Protein AF-A0A2D4EXE1-F1 (afdb_monomer_lite)

Structure (mmCIF, N/CA/C/O backbone):
data_AF-A0A2D4EXE1-F1
#
_entry.id   AF-A0A2D4EXE1-F1
#
loop_
_atom_site.group_PDB
_atom_site.id
_atom_site.type_symbol
_atom_site.label_atom_id
_atom_site.label_alt_id
_atom_site.label_comp_id
_atom_site.label_asym_id
_atom_site.label_entity_id
_atom_site.label_seq_id
_atom_site.pdbx_PDB_ins_code
_atom_site.Cartn_x
_atom_site.Cartn_y
_atom_site.Cartn_z
_atom_site.occupancy
_atom_site.B_iso_or_equiv
_atom_site.auth_seq_id
_atom_site.auth_comp_id
_atom_site.auth_asym_id
_atom_site.auth_atom_id
_atom_site.pdbx_PDB_model_num
ATOM 1 N N . GLY A 1 1 ? -58.110 -16.150 38.913 1.00 40.16 1 GLY A N 1
ATOM 2 C CA . GLY A 1 1 ? -56.731 -15.772 38.564 1.00 40.16 1 GLY A CA 1
ATOM 3 C C . GLY A 1 1 ? -56.491 -16.152 37.126 1.00 40.16 1 GLY A C 1
ATOM 4 O O . GLY A 1 1 ? -56.461 -17.336 36.833 1.00 40.16 1 GLY A O 1
ATOM 5 N N . THR A 1 2 ? -56.433 -15.172 36.232 1.00 40.75 2 THR A N 1
ATOM 6 C CA . THR A 1 2 ? -56.184 -15.367 34.799 1.00 40.75 2 THR A CA 1
ATOM 7 C C . THR A 1 2 ? -54.720 -15.053 34.515 1.00 40.75 2 THR A C 1
ATOM 9 O O . THR A 1 2 ? -54.278 -13.922 34.705 1.00 40.75 2 THR A O 1
ATOM 12 N N . CYS A 1 3 ? -53.957 -16.068 34.117 1.00 41.69 3 CYS A N 1
ATOM 13 C CA . CYS A 1 3 ? -52.546 -15.943 33.771 1.00 41.69 3 CYS A CA 1
ATOM 14 C C . CYS A 1 3 ? -52.427 -15.355 32.357 1.00 41.69 3 CYS A C 1
ATOM 16 O O . CYS A 1 3 ? -52.864 -15.983 31.394 1.00 41.69 3 CYS A O 1
ATOM 18 N N . HIS A 1 4 ? -51.851 -14.160 32.226 1.00 43.44 4 HIS A N 1
ATOM 19 C CA . HIS A 1 4 ? -51.469 -13.605 30.927 1.00 43.44 4 HIS A CA 1
ATOM 20 C C . HIS A 1 4 ? -50.135 -14.215 30.463 1.00 43.44 4 HIS A C 1
ATOM 22 O O . HIS A 1 4 ? -49.207 -14.304 31.269 1.00 43.44 4 HIS A O 1
ATOM 28 N N . PRO A 1 5 ? -49.994 -14.617 29.187 1.00 50.34 5 PRO A N 1
ATOM 29 C CA . PRO A 1 5 ? -48.711 -15.051 28.650 1.00 50.34 5 PRO A CA 1
ATOM 30 C C . PRO A 1 5 ? -47.802 -13.842 28.379 1.00 50.34 5 PRO A C 1
ATOM 32 O O . PRO A 1 5 ? -48.211 -12.861 27.758 1.00 50.34 5 PRO A O 1
ATOM 35 N N . HIS A 1 6 ? -46.557 -13.925 28.853 1.00 47.44 6 HIS A N 1
ATOM 36 C CA . HIS A 1 6 ? -45.491 -12.973 28.539 1.00 47.44 6 HIS A CA 1
ATOM 37 C C . HIS A 1 6 ? -45.093 -13.058 27.051 1.00 47.44 6 HIS A C 1
ATOM 39 O O . HIS A 1 6 ? -45.102 -14.154 26.485 1.00 47.44 6 HIS A O 1
ATOM 45 N N . PRO A 1 7 ? -44.701 -11.939 26.410 1.00 53.12 7 PRO A N 1
ATOM 46 C CA . PRO A 1 7 ? -44.195 -11.964 25.042 1.00 53.12 7 PRO A CA 1
ATOM 47 C C . PRO A 1 7 ? -42.826 -12.667 24.976 1.00 53.12 7 PRO A C 1
ATOM 49 O O . PRO A 1 7 ? -42.042 -12.574 25.926 1.00 53.12 7 PRO A O 1
ATOM 52 N N . PRO A 1 8 ? -42.508 -13.359 23.867 1.00 50.41 8 PRO A N 1
ATOM 53 C CA . PRO A 1 8 ? -41.232 -14.043 23.717 1.00 50.41 8 PRO A CA 1
ATOM 54 C C . PRO A 1 8 ? -40.092 -13.022 23.658 1.00 50.41 8 PRO A C 1
ATOM 56 O O . PRO A 1 8 ? -40.157 -12.036 22.921 1.00 50.41 8 PRO A O 1
ATOM 59 N N . SER A 1 9 ? -39.037 -13.261 24.439 1.00 49.97 9 SER A N 1
ATOM 60 C CA . SER A 1 9 ? -37.822 -12.458 24.378 1.00 49.97 9 SER A CA 1
ATOM 61 C C . SER A 1 9 ? -37.166 -12.645 23.010 1.00 49.97 9 SER A C 1
ATOM 63 O O . SER A 1 9 ? -36.843 -13.754 22.580 1.00 49.97 9 SER A O 1
ATOM 65 N N . HIS A 1 10 ? -36.982 -11.540 22.290 1.00 50.41 10 HIS A N 1
ATOM 66 C CA . HIS A 1 10 ? -36.162 -11.528 21.091 1.00 50.41 10 HIS A CA 1
ATOM 67 C C . HIS A 1 10 ? -34.705 -11.750 21.505 1.00 50.41 10 HIS A C 1
ATOM 69 O O . HIS A 1 10 ? -34.009 -10.816 21.902 1.00 50.41 10 HIS A O 1
ATOM 75 N N . GLY A 1 11 ? -34.248 -12.999 21.421 1.00 47.91 11 GLY A N 1
ATOM 76 C CA . GLY A 1 11 ? -32.822 -13.302 21.418 1.00 47.91 11 GLY A CA 1
ATOM 77 C C . GLY A 1 11 ? -32.114 -12.516 20.303 1.00 47.91 11 GLY A C 1
ATOM 78 O O . GLY A 1 11 ? -32.744 -12.165 19.296 1.00 47.91 11 GLY A O 1
ATOM 79 N N . PRO A 1 12 ? -30.818 -12.201 20.462 1.00 49.22 12 PRO A N 1
ATOM 80 C CA . PRO A 1 12 ? -30.066 -11.491 19.439 1.00 49.22 12 PRO A CA 1
ATOM 81 C C . PRO A 1 12 ? -30.127 -12.281 18.129 1.00 49.22 12 PRO A C 1
ATOM 83 O O . PRO A 1 12 ? -29.791 -13.465 18.087 1.00 49.22 12 PRO A O 1
ATOM 86 N N . LYS A 1 13 ? -30.594 -11.624 17.059 1.00 40.72 13 LYS A N 1
ATOM 87 C CA . LYS A 1 13 ? -30.635 -12.211 15.716 1.00 40.72 13 LYS A CA 1
ATOM 88 C C . LYS A 1 13 ? -29.229 -12.704 15.342 1.00 40.72 13 LYS A C 1
ATOM 90 O O . LYS A 1 13 ? -28.263 -11.982 15.610 1.00 40.72 13 LYS A O 1
ATOM 95 N N . PRO A 1 14 ? -29.093 -13.886 14.714 1.00 40.22 14 PRO A N 1
ATOM 96 C CA . PRO A 1 14 ? -27.806 -14.345 14.218 1.00 40.22 14 PRO A CA 1
ATOM 97 C C . PRO A 1 14 ? -27.256 -13.277 13.271 1.00 40.22 14 PRO A C 1
ATOM 99 O O . PRO A 1 14 ? -27.923 -12.886 12.312 1.00 40.22 14 PRO A O 1
ATOM 102 N N . ARG A 1 15 ? -26.060 -12.761 13.578 1.00 51.16 15 ARG A N 1
ATOM 103 C CA . ARG A 1 15 ? -25.312 -11.906 12.655 1.00 51.16 15 ARG A CA 1
ATOM 104 C C . ARG A 1 15 ? -25.125 -12.735 11.393 1.00 51.16 15 ARG A C 1
ATOM 106 O O . ARG A 1 15 ? -24.430 -13.745 11.439 1.00 51.16 15 ARG A O 1
ATOM 113 N N . THR A 1 16 ? -25.794 -12.365 10.308 1.00 46.62 16 THR A N 1
ATOM 114 C CA . THR A 1 16 ? -25.588 -12.970 8.993 1.00 46.62 16 THR A CA 1
ATOM 115 C C . THR A 1 16 ? -24.098 -12.867 8.671 1.00 46.62 16 THR A C 1
ATOM 117 O O . THR A 1 16 ? -23.583 -11.775 8.427 1.00 46.62 16 THR A O 1
ATOM 120 N N . LEU A 1 17 ? -23.396 -13.995 8.800 1.00 49.97 17 LEU A N 1
ATOM 121 C CA . LEU A 1 17 ? -21.997 -14.152 8.428 1.00 49.97 17 LEU A CA 1
ATOM 122 C C . LEU A 1 17 ? -21.909 -13.926 6.917 1.00 49.97 17 LEU A C 1
ATOM 124 O O . LEU A 1 17 ? -22.694 -14.511 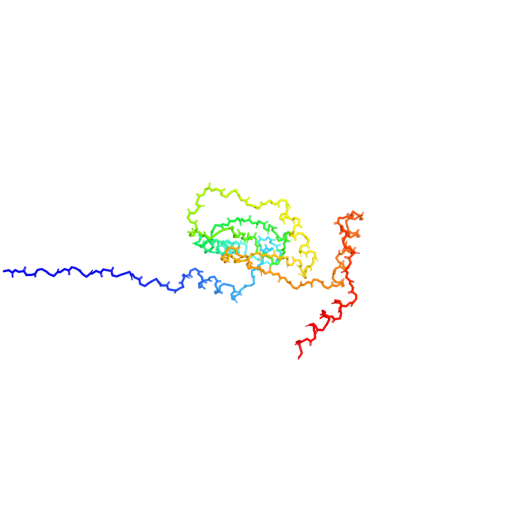6.183 1.00 49.97 17 LEU A O 1
ATOM 128 N N . PHE A 1 18 ? -20.947 -13.108 6.496 1.00 52.69 18 PHE A N 1
ATOM 129 C CA . PHE A 1 18 ? -20.770 -12.508 5.166 1.00 52.69 18 PHE A CA 1
ATOM 130 C C . PHE A 1 18 ? -21.574 -11.215 4.953 1.00 52.69 18 PHE A C 1
ATOM 132 O O . PHE A 1 18 ? -22.745 -11.252 4.575 1.00 52.69 18 PHE A O 1
ATOM 139 N N . PRO A 1 19 ? -20.942 -10.038 5.155 1.00 65.62 19 PRO A N 1
ATOM 140 C CA . PRO A 1 19 ? -21.484 -8.781 4.654 1.00 65.62 19 PRO A CA 1
ATOM 141 C C . PRO A 1 19 ? -21.723 -8.924 3.146 1.00 65.62 19 PRO A C 1
ATOM 143 O O . PRO A 1 19 ? -20.797 -9.310 2.434 1.00 65.62 19 PRO A O 1
ATOM 146 N N . SER A 1 20 ? -22.924 -8.605 2.657 1.00 73.44 20 SER A N 1
ATOM 147 C CA . SER A 1 20 ? -23.250 -8.629 1.218 1.00 73.44 20 SER A CA 1
ATOM 148 C C . SER A 1 20 ? -22.178 -7.928 0.373 1.00 73.44 20 SER A C 1
ATOM 150 O O . SER A 1 20 ? -21.741 -8.463 -0.641 1.00 73.44 20 SER A O 1
ATOM 152 N N . ALA A 1 21 ? -21.646 -6.816 0.891 1.00 79.31 21 ALA A N 1
ATOM 153 C CA . ALA A 1 21 ? -20.557 -6.048 0.294 1.00 79.31 21 ALA A CA 1
ATOM 154 C C . ALA A 1 21 ? -19.253 -6.844 0.079 1.00 79.31 21 ALA A C 1
ATOM 156 O O . ALA A 1 21 ? -18.576 -6.648 -0.924 1.00 79.31 21 ALA A O 1
ATOM 157 N N . LEU A 1 22 ? -18.880 -7.757 0.988 1.00 85.88 22 LEU A N 1
ATOM 158 C CA . LEU A 1 22 ? -17.675 -8.579 0.815 1.00 85.88 22 LEU A CA 1
ATOM 159 C C . LEU A 1 22 ? -17.874 -9.613 -0.300 1.00 85.88 22 LEU A C 1
ATOM 161 O O . LEU A 1 22 ? -16.969 -9.836 -1.097 1.00 85.88 22 LEU A O 1
ATOM 165 N N . GLY A 1 23 ? -19.055 -10.234 -0.366 1.00 87.00 23 GLY A N 1
ATOM 166 C CA . GLY A 1 23 ? -19.385 -11.194 -1.421 1.00 87.00 23 GLY A CA 1
ATOM 167 C C . GLY A 1 23 ? -19.378 -10.553 -2.809 1.00 87.00 23 GLY A C 1
ATOM 168 O O . GLY A 1 23 ? -18.790 -11.104 -3.739 1.00 87.00 23 GLY A O 1
ATOM 169 N N . GLU A 1 24 ? -19.963 -9.362 -2.931 1.00 85.56 24 GLU A N 1
ATOM 170 C CA . GLU A 1 24 ? -19.927 -8.554 -4.155 1.00 85.56 24 GLU A CA 1
ATOM 171 C C . GLU A 1 24 ? -18.490 -8.202 -4.551 1.00 85.56 24 GLU A C 1
ATOM 173 O O . GLU A 1 24 ? -18.090 -8.416 -5.694 1.00 85.56 24 GLU A O 1
ATOM 178 N N . LEU A 1 25 ? -17.679 -7.755 -3.591 1.00 87.31 25 LEU A N 1
ATOM 179 C CA . LEU A 1 25 ? -16.284 -7.397 -3.824 1.00 87.31 25 LEU A CA 1
ATOM 180 C C . LEU A 1 25 ? -15.440 -8.587 -4.309 1.00 87.31 25 LEU A C 1
ATOM 182 O O . LEU A 1 25 ? -14.659 -8.459 -5.252 1.00 87.31 25 LEU A O 1
ATOM 186 N N . LEU A 1 26 ? -15.611 -9.760 -3.692 1.00 88.75 26 LEU A N 1
ATOM 187 C CA . LEU A 1 26 ? -14.921 -10.988 -4.095 1.00 88.75 26 LEU A CA 1
ATOM 188 C C . LEU A 1 26 ? -15.325 -11.424 -5.503 1.00 88.75 26 LEU A C 1
ATOM 190 O O . LEU A 1 26 ? -14.467 -11.796 -6.306 1.00 88.75 26 LEU A O 1
ATOM 194 N N . LEU A 1 27 ? -16.620 -11.350 -5.819 1.00 86.62 27 LEU A N 1
ATOM 195 C CA . LEU A 1 27 ? -17.115 -11.648 -7.156 1.00 86.62 27 LEU A CA 1
ATOM 196 C C . LEU A 1 27 ? -16.512 -10.692 -8.190 1.00 86.62 27 LEU A C 1
ATOM 198 O O . LEU A 1 27 ? -16.117 -11.134 -9.268 1.00 86.62 27 LEU A O 1
ATOM 202 N N . GLU A 1 28 ? -16.391 -9.409 -7.866 1.00 84.38 28 GLU A N 1
ATOM 203 C CA . GLU A 1 28 ? -15.796 -8.427 -8.769 1.00 84.38 28 GLU A CA 1
ATOM 204 C C . GLU A 1 28 ? -14.304 -8.671 -9.009 1.00 84.38 28 GLU A C 1
ATOM 206 O O . GLU A 1 28 ? -13.873 -8.756 -10.163 1.00 84.38 28 GLU A O 1
ATOM 211 N N . PHE A 1 29 ? -13.519 -8.897 -7.953 1.00 85.88 29 PHE A N 1
ATOM 212 C CA . PHE A 1 29 ? -12.093 -9.209 -8.100 1.00 85.88 29 PHE A CA 1
ATOM 213 C C . PHE A 1 29 ? -11.826 -10.555 -8.785 1.00 85.88 29 PHE A C 1
ATOM 215 O O . PHE A 1 29 ? -10.745 -10.750 -9.338 1.00 85.88 29 PHE A O 1
ATOM 222 N N . SER A 1 30 ? -12.796 -11.475 -8.798 1.00 86.94 30 SER A N 1
ATOM 223 C CA . SER A 1 30 ? -12.684 -12.722 -9.567 1.00 86.94 30 SER A CA 1
ATOM 224 C C . SER A 1 30 ? -12.797 -12.513 -11.083 1.00 86.94 30 SER A C 1
ATOM 226 O O . SER A 1 30 ? -12.277 -13.315 -11.856 1.00 86.94 30 SER A O 1
ATOM 228 N N . ARG A 1 31 ? -13.475 -11.442 -11.521 1.00 83.75 31 ARG A N 1
ATOM 229 C CA . ARG A 1 31 ? -13.823 -11.197 -12.931 1.00 83.75 31 ARG A CA 1
ATOM 230 C C . ARG A 1 31 ? -12.866 -10.247 -13.635 1.00 83.75 31 ARG A C 1
ATOM 232 O O . ARG A 1 31 ? -12.723 -10.330 -14.852 1.00 83.75 31 ARG A O 1
ATOM 239 N N . ALA A 1 32 ? -12.244 -9.333 -12.897 1.00 75.94 32 ALA A N 1
ATOM 240 C CA . ALA A 1 32 ? -11.383 -8.304 -13.460 1.00 75.94 32 ALA A CA 1
ATOM 241 C C . ALA A 1 32 ? -10.149 -8.060 -12.587 1.00 75.94 32 ALA A C 1
ATOM 243 O O . ALA A 1 32 ? -10.216 -8.055 -11.358 1.00 75.94 32 ALA A O 1
ATOM 244 N N . GLN A 1 33 ? -9.016 -7.794 -13.239 1.00 73.38 33 GLN A N 1
ATOM 245 C CA . GLN A 1 33 ? -7.850 -7.252 -12.552 1.00 73.38 33 GLN A CA 1
ATOM 246 C C . GLN A 1 33 ? -8.074 -5.762 -12.298 1.00 73.38 33 GLN A C 1
ATOM 248 O O . GLN A 1 33 ? -8.258 -4.997 -13.236 1.00 73.38 33 GLN A O 1
ATOM 253 N N . TYR A 1 34 ? -8.011 -5.335 -11.040 1.00 72.19 34 TYR A N 1
ATOM 254 C CA . TYR A 1 34 ? -8.022 -3.913 -10.709 1.00 72.19 34 TYR A CA 1
ATOM 255 C C . TYR A 1 34 ? -6.653 -3.286 -11.032 1.00 72.19 34 TYR A C 1
ATOM 257 O O . TYR A 1 34 ? -5.614 -3.819 -10.628 1.00 72.19 34 TYR A O 1
ATOM 265 N N . ARG A 1 35 ? -6.633 -2.128 -11.708 1.00 67.81 35 ARG A N 1
ATOM 266 C CA . ARG A 1 35 ? -5.414 -1.344 -11.980 1.00 67.81 35 ARG A CA 1
ATOM 267 C C . ARG A 1 35 ? -5.633 0.143 -11.719 1.00 67.81 35 ARG A C 1
ATOM 269 O O . ARG A 1 35 ? -6.590 0.721 -12.218 1.00 67.81 35 ARG A O 1
ATOM 276 N N . ALA A 1 36 ? -4.690 0.795 -11.032 1.00 65.25 36 ALA A N 1
ATOM 277 C CA . ALA A 1 36 ? -4.799 2.230 -10.747 1.00 65.25 36 ALA A CA 1
ATOM 278 C C . ALA A 1 36 ? -4.779 3.129 -11.990 1.00 65.25 36 ALA A C 1
ATOM 280 O O . ALA A 1 36 ? -5.349 4.216 -11.973 1.00 65.25 36 ALA A O 1
ATOM 281 N N . ARG A 1 37 ? -4.134 2.674 -13.069 1.00 61.41 37 ARG A N 1
ATOM 282 C CA . ARG A 1 37 ? -3.969 3.447 -14.306 1.00 61.41 37 ARG A CA 1
ATOM 283 C C . ARG A 1 37 ? -5.221 3.469 -15.194 1.00 61.41 37 ARG A C 1
ATOM 285 O O . ARG A 1 37 ? -5.315 4.311 -16.078 1.00 61.41 37 ARG A O 1
ATOM 292 N N . GLU A 1 38 ? -6.191 2.582 -14.979 1.00 59.69 38 GLU A N 1
ATOM 293 C CA . GLU A 1 38 ? -7.335 2.435 -15.893 1.00 59.69 38 GLU A CA 1
ATOM 294 C C . GLU A 1 38 ? -8.440 3.494 -15.725 1.00 59.69 38 GLU A C 1
ATOM 296 O O . GLU A 1 38 ? -9.389 3.492 -16.504 1.00 59.69 38 GLU A O 1
ATOM 301 N N . SER A 1 39 ? -8.307 4.469 -14.810 1.00 52.88 39 SER A N 1
ATOM 302 C CA . SER A 1 39 ? -9.294 5.561 -14.690 1.00 52.88 39 SER A CA 1
ATOM 303 C C . SER A 1 39 ? -9.098 6.717 -15.687 1.00 52.88 39 SER A C 1
ATOM 305 O O . SER A 1 39 ? -9.866 7.680 -15.671 1.00 52.88 39 SER A O 1
ATOM 307 N N . GLY A 1 40 ? -8.069 6.654 -16.539 1.00 46.56 40 GLY A N 1
ATOM 308 C CA . GLY A 1 40 ? -7.691 7.738 -17.447 1.00 46.56 40 GLY A CA 1
ATOM 309 C C . GLY A 1 40 ? -7.115 7.229 -18.763 1.00 46.56 40 GLY A C 1
ATOM 310 O O . GLY A 1 40 ? -5.911 7.290 -18.960 1.00 46.56 40 GLY A O 1
ATOM 311 N N . GLY A 1 41 ? -7.993 6.723 -19.635 1.00 44.53 41 GLY A N 1
ATOM 312 C CA . GLY A 1 41 ? -7.840 6.658 -21.094 1.00 44.53 41 GLY A CA 1
ATOM 313 C C . GLY A 1 41 ? -6.562 6.043 -21.683 1.00 44.53 41 GLY A C 1
ATOM 314 O O . GLY A 1 41 ? -5.499 6.652 -21.681 1.00 44.53 41 GLY A O 1
ATOM 315 N N . ALA A 1 42 ? -6.714 4.927 -22.398 1.00 36.97 42 ALA A N 1
ATOM 316 C CA . ALA A 1 42 ? -5.916 4.692 -23.599 1.00 36.97 42 ALA A CA 1
ATOM 317 C C . ALA A 1 42 ? -6.681 3.834 -24.618 1.00 36.97 42 ALA A C 1
ATOM 319 O O . ALA A 1 42 ? -6.957 2.667 -24.377 1.00 36.97 42 ALA A O 1
ATOM 320 N N . PHE A 1 43 ? -6.949 4.465 -25.764 1.00 37.28 43 PHE A N 1
ATOM 321 C CA . PHE A 1 43 ? -7.120 3.880 -27.096 1.00 37.28 43 PHE A CA 1
ATOM 322 C C . PHE A 1 43 ? -8.285 2.897 -27.341 1.00 37.28 43 PHE A C 1
ATOM 324 O O . PHE A 1 43 ? -8.195 1.703 -27.091 1.00 37.28 43 PHE A O 1
ATOM 331 N N . GLY A 1 44 ? -9.329 3.417 -27.999 1.00 36.88 44 GLY A N 1
ATOM 332 C CA . GLY A 1 44 ? -10.208 2.630 -28.869 1.00 36.88 44 GLY A CA 1
ATOM 333 C C . GLY A 1 44 ? -11.373 1.922 -28.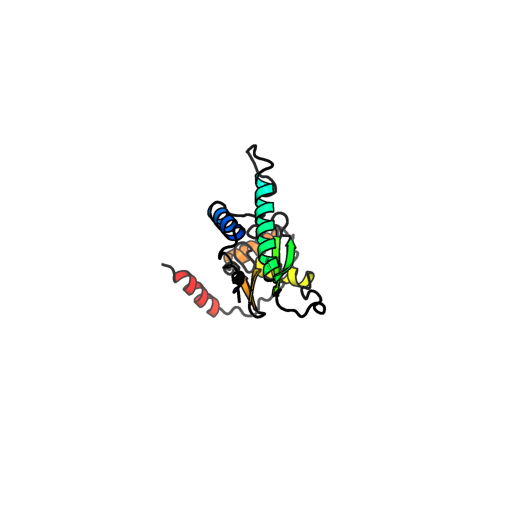182 1.00 36.88 44 GLY A C 1
ATOM 334 O O . GLY A 1 44 ? -11.330 0.721 -27.956 1.00 36.88 44 GLY A O 1
ATOM 335 N N . GLY A 1 45 ? -12.467 2.645 -27.938 1.00 35.19 45 GLY A N 1
ATOM 336 C CA . GLY A 1 45 ? -13.746 2.021 -27.601 1.00 35.19 45 GLY A CA 1
ATOM 337 C C . GLY A 1 45 ? -14.682 2.958 -26.856 1.00 35.19 45 GLY A C 1
ATOM 338 O O . GLY A 1 45 ? -14.410 3.362 -25.731 1.00 35.19 45 GLY A O 1
ATOM 339 N N . SER A 1 46 ? -15.795 3.303 -27.493 1.00 38.19 46 SER A N 1
ATOM 340 C CA . SER A 1 46 ? -16.902 4.076 -26.930 1.00 38.19 46 SER A CA 1
ATOM 341 C C . SER A 1 46 ? -17.542 3.345 -25.733 1.00 38.19 46 SER A C 1
ATOM 343 O O . SER A 1 46 ? -18.490 2.585 -25.896 1.00 38.19 46 SER A O 1
ATOM 345 N N . ALA A 1 47 ? -16.991 3.525 -24.529 1.00 45.94 47 ALA A N 1
ATOM 346 C CA . ALA A 1 47 ? -17.563 3.058 -23.257 1.00 45.94 47 ALA A CA 1
ATOM 347 C C . ALA A 1 47 ? -17.197 4.008 -22.093 1.00 45.94 47 ALA A C 1
ATOM 349 O O . ALA A 1 47 ? -16.931 3.597 -20.964 1.00 45.94 47 ALA A O 1
ATOM 350 N N . GLY A 1 48 ? -17.126 5.312 -22.371 1.00 45.69 48 GLY A N 1
ATOM 351 C CA . GLY A 1 48 ? -16.763 6.340 -21.396 1.00 45.69 48 GLY A CA 1
ATOM 352 C C . GLY A 1 48 ? -17.944 6.743 -20.517 1.00 45.69 48 GLY A C 1
ATOM 353 O O . GLY A 1 48 ? -18.702 7.622 -20.898 1.00 45.69 48 GLY A O 1
ATOM 354 N N . SER A 1 49 ? -18.106 6.078 -19.368 1.00 48.72 49 SER A N 1
ATOM 355 C CA . SER A 1 49 ? -18.719 6.603 -18.124 1.00 48.72 49 SER A CA 1
ATOM 356 C C . SER A 1 49 ? -18.863 5.473 -17.092 1.00 48.72 49 SER A C 1
ATOM 358 O O . SER A 1 49 ? -18.533 5.638 -15.922 1.00 48.72 49 SER A O 1
ATOM 360 N N . SER A 1 50 ? -19.255 4.272 -17.535 1.00 51.81 50 SER A N 1
ATOM 361 C CA . SER A 1 50 ? -19.604 3.166 -16.630 1.00 51.81 50 SER A CA 1
ATOM 362 C C . SER A 1 50 ? -18.406 2.506 -15.927 1.00 51.81 50 SER A C 1
ATOM 364 O O . SER A 1 50 ? -18.580 1.933 -14.853 1.00 51.81 50 SER A O 1
ATOM 366 N N . GLY A 1 51 ? -17.200 2.577 -16.509 1.00 58.06 51 GLY A N 1
ATOM 367 C CA . GLY A 1 51 ? -15.982 1.981 -15.939 1.00 58.06 51 GLY A CA 1
ATOM 368 C C . GLY A 1 51 ? -15.459 2.711 -14.696 1.00 58.06 51 GLY A C 1
ATOM 369 O O . GLY A 1 51 ? -15.121 2.063 -13.708 1.00 58.06 51 GLY A O 1
ATOM 370 N N . ASN A 1 52 ? -15.478 4.050 -14.701 1.00 63.88 52 ASN A N 1
ATOM 371 C CA . ASN A 1 52 ? -15.039 4.855 -13.553 1.00 63.88 52 ASN A CA 1
ATOM 372 C C . ASN A 1 52 ? -15.990 4.711 -12.360 1.00 63.88 52 ASN A C 1
ATOM 374 O O . ASN A 1 52 ? -15.530 4.478 -11.246 1.00 63.88 52 ASN A O 1
ATOM 378 N N . ASN A 1 53 ? -17.304 4.717 -12.607 1.00 74.06 53 ASN A N 1
ATOM 379 C CA . ASN A 1 53 ? -18.311 4.551 -11.553 1.00 74.06 53 ASN A CA 1
ATOM 380 C C . ASN A 1 53 ? -18.155 3.214 -10.807 1.00 74.06 53 ASN A C 1
ATOM 382 O O . ASN A 1 53 ? -18.389 3.130 -9.603 1.00 74.06 53 ASN A O 1
ATOM 386 N N . LYS A 1 54 ? -17.742 2.157 -11.518 1.00 78.69 54 LYS A N 1
ATOM 387 C CA . LYS A 1 54 ? -17.526 0.832 -10.931 1.00 78.69 54 LYS A CA 1
ATOM 388 C C . LYS A 1 54 ? -16.266 0.779 -10.064 1.00 78.69 54 LYS A C 1
ATOM 390 O O . LYS A 1 54 ? -16.302 0.209 -8.978 1.00 78.69 54 LYS A O 1
ATOM 395 N N . VAL A 1 55 ? -15.171 1.382 -10.527 1.00 78.69 55 VAL A N 1
ATOM 396 C CA . VAL A 1 55 ? -13.911 1.486 -9.771 1.00 78.69 55 VAL A CA 1
ATOM 397 C C . VAL A 1 55 ? -14.124 2.275 -8.480 1.00 78.69 55 VAL A C 1
ATOM 399 O O . VAL A 1 55 ? -13.738 1.809 -7.411 1.00 78.69 55 VAL A O 1
ATOM 402 N N . GLU A 1 56 ? -14.807 3.415 -8.561 1.00 84.19 56 GLU A N 1
ATOM 403 C CA . GLU A 1 56 ? -15.141 4.246 -7.399 1.00 84.19 56 GLU A CA 1
ATOM 404 C C . GLU A 1 56 ? -16.061 3.520 -6.412 1.00 84.19 56 GLU A C 1
ATOM 406 O O . GLU A 1 56 ? -15.879 3.620 -5.198 1.00 84.19 56 GLU A O 1
ATOM 411 N N . HIS A 1 57 ? -17.024 2.740 -6.912 1.00 85.12 57 HIS A N 1
ATOM 412 C CA . HIS A 1 57 ? -17.886 1.920 -6.066 1.00 85.12 57 HIS A CA 1
ATOM 413 C C . HIS A 1 57 ? -17.093 0.851 -5.300 1.00 85.12 57 HIS A C 1
ATOM 415 O O . HIS A 1 57 ? -17.239 0.735 -4.085 1.00 85.12 57 HIS A O 1
ATOM 421 N N . ILE A 1 58 ? -16.208 0.120 -5.987 1.00 86.00 58 ILE A N 1
ATOM 422 C CA . ILE A 1 58 ? -15.327 -0.888 -5.377 1.00 86.00 58 ILE A CA 1
ATOM 423 C C . ILE A 1 58 ? -14.435 -0.252 -4.307 1.00 86.00 58 ILE A C 1
ATOM 425 O O . ILE A 1 58 ? -14.325 -0.775 -3.199 1.00 86.00 58 ILE A O 1
ATOM 429 N N . GLU A 1 59 ? -13.821 0.890 -4.620 1.00 88.25 59 GLU A N 1
ATOM 430 C CA . GLU A 1 59 ? -12.998 1.651 -3.678 1.00 88.25 59 GLU A CA 1
ATOM 431 C C . GLU A 1 59 ? -13.795 2.028 -2.429 1.00 88.25 59 GLU A C 1
ATOM 433 O O . GLU A 1 59 ? -13.354 1.757 -1.311 1.00 88.25 59 GLU A O 1
ATOM 438 N N . LYS A 1 60 ? -14.999 2.578 -2.605 1.00 89.50 60 LYS A N 1
ATOM 439 C CA . LYS A 1 60 ? -15.879 2.944 -1.495 1.00 89.50 60 LYS A CA 1
ATOM 440 C C . LYS A 1 60 ? -16.245 1.736 -0.634 1.00 89.50 60 LYS A C 1
ATOM 442 O O . LYS A 1 60 ? -16.132 1.820 0.586 1.00 89.50 60 LYS A O 1
ATOM 447 N N . CYS A 1 61 ? -16.613 0.609 -1.241 1.00 89.94 61 CYS A N 1
ATOM 448 C CA . CYS A 1 61 ? -16.909 -0.620 -0.505 1.00 89.94 61 CYS A CA 1
ATOM 449 C C . CYS A 1 61 ? -15.700 -1.119 0.300 1.00 89.94 61 CYS A C 1
ATOM 451 O O . CYS A 1 61 ? -15.857 -1.493 1.460 1.00 89.94 61 CYS A O 1
ATOM 453 N N . CYS A 1 62 ? -14.489 -1.086 -0.266 1.00 90.81 62 CYS A N 1
ATOM 454 C CA . CYS A 1 62 ? -13.266 -1.426 0.466 1.00 90.81 62 CYS A CA 1
ATOM 455 C C . CYS A 1 62 ? -13.059 -0.513 1.682 1.00 90.81 62 CYS A C 1
ATOM 457 O O . CYS A 1 62 ? -12.801 -1.005 2.779 1.00 90.81 62 CYS A O 1
ATOM 459 N N . LEU A 1 63 ? -13.202 0.804 1.510 1.00 92.00 63 LEU A N 1
ATOM 460 C CA . LEU A 1 63 ? -13.051 1.777 2.596 1.00 92.00 63 LEU A CA 1
ATOM 461 C C . LEU A 1 63 ? -14.103 1.589 3.698 1.00 92.00 63 LEU A C 1
ATOM 463 O O . LEU A 1 63 ? -13.777 1.662 4.880 1.00 92.00 63 LEU A O 1
ATOM 467 N N . GLU A 1 64 ? -15.349 1.291 3.328 1.00 91.25 64 GLU A N 1
ATOM 468 C CA . GLU A 1 64 ? -16.425 0.964 4.271 1.00 91.25 64 GLU A CA 1
ATOM 469 C C . GLU A 1 64 ? -16.172 -0.333 5.045 1.00 91.25 64 GLU A C 1
ATOM 471 O O . GLU A 1 64 ? -16.665 -0.488 6.161 1.00 91.25 64 GLU A O 1
ATOM 476 N N . LEU A 1 65 ? -15.439 -1.289 4.470 1.00 90.62 65 LEU A N 1
ATOM 477 C CA . LEU A 1 65 ? -15.016 -2.486 5.191 1.00 90.62 65 LEU A CA 1
ATOM 478 C C . LEU A 1 65 ? -13.868 -2.167 6.152 1.00 90.62 65 LEU A C 1
ATOM 480 O O . LEU A 1 65 ? -13.956 -2.543 7.315 1.00 90.62 65 LEU A O 1
ATOM 484 N N . PHE A 1 66 ? -12.849 -1.419 5.716 1.00 91.50 66 PHE A N 1
ATOM 485 C CA . PHE A 1 66 ? -11.743 -1.018 6.593 1.00 91.50 66 PHE A CA 1
ATOM 486 C C . PHE A 1 66 ? -12.207 -0.171 7.782 1.00 91.50 66 PHE A C 1
ATOM 488 O O . PHE A 1 66 ? -11.753 -0.410 8.897 1.00 91.50 66 PHE A O 1
ATOM 495 N N . SER A 1 67 ? -13.143 0.762 7.580 1.00 89.88 67 SER A N 1
ATOM 496 C CA . SER A 1 67 ? -13.634 1.653 8.644 1.00 89.88 67 SER A CA 1
ATOM 497 C C . SER A 1 67 ? -14.400 0.938 9.761 1.00 89.88 67 SER A C 1
ATOM 499 O O . SER A 1 67 ? -14.568 1.499 10.845 1.00 89.88 67 SER A O 1
ATOM 501 N N . LYS A 1 68 ? -14.858 -0.301 9.532 1.00 88.62 68 LYS A N 1
ATOM 502 C CA . LYS A 1 68 ? -15.518 -1.112 10.568 1.00 88.62 68 LYS A CA 1
ATOM 503 C C . LYS A 1 68 ? -14.539 -1.574 11.638 1.00 88.62 68 LYS A C 1
ATOM 505 O O . LYS A 1 68 ? -14.903 -1.585 12.812 1.00 88.62 68 LYS A O 1
ATOM 510 N N . ASP A 1 69 ? -13.323 -1.914 11.226 1.00 89.69 69 ASP A N 1
ATOM 511 C CA . ASP A 1 69 ? -12.340 -2.580 12.079 1.00 89.69 69 ASP A CA 1
ATOM 512 C C . ASP A 1 69 ? -11.146 -1.681 12.419 1.00 89.69 69 ASP A C 1
ATOM 514 O O . ASP A 1 69 ? -10.498 -1.906 13.439 1.00 89.69 69 ASP A O 1
ATOM 518 N N . TYR A 1 70 ? -10.873 -0.643 11.619 1.00 91.00 70 TYR A N 1
ATOM 519 C CA . TYR A 1 70 ? -9.685 0.199 11.760 1.00 91.00 70 TYR A CA 1
ATOM 520 C C . TYR A 1 70 ? -9.957 1.694 11.580 1.00 91.00 70 TYR A C 1
ATOM 522 O O . TYR A 1 70 ? -10.746 2.115 10.730 1.00 91.00 70 TYR A O 1
ATOM 530 N N . CYS A 1 71 ? -9.175 2.499 12.294 1.00 88.81 71 CYS A N 1
ATOM 531 C CA . CYS A 1 71 ? -8.882 3.869 11.900 1.00 88.81 71 CYS A CA 1
ATOM 532 C C . CYS A 1 71 ? -7.698 3.866 10.931 1.00 88.81 71 CYS A C 1
ATOM 534 O O . CYS A 1 71 ? -6.710 3.159 11.138 1.00 88.81 71 CYS A O 1
ATOM 536 N N . TYR A 1 72 ? -7.808 4.633 9.849 1.00 90.00 72 TYR A N 1
ATOM 537 C CA . TYR A 1 72 ? -6.834 4.600 8.767 1.00 90.00 72 TYR A CA 1
ATOM 538 C C . TYR A 1 72 ? -6.588 5.977 8.155 1.00 90.00 72 TYR A C 1
ATOM 540 O O . TYR A 1 72 ? -7.464 6.844 8.150 1.00 90.00 72 TYR A O 1
ATOM 548 N N . SER A 1 73 ? -5.412 6.131 7.557 1.00 89.38 73 SER A N 1
ATOM 549 C CA . SER A 1 73 ? -5.059 7.218 6.648 1.00 89.38 73 SER A CA 1
ATOM 550 C C . SER A 1 73 ? -4.968 6.713 5.204 1.00 89.38 73 SER A C 1
ATOM 552 O O . SER A 1 73 ? -4.861 5.511 4.942 1.00 89.38 73 SER A O 1
ATOM 554 N N . LEU A 1 74 ? -5.081 7.632 4.241 1.00 89.56 74 LEU A N 1
ATOM 555 C CA . LEU A 1 74 ? -5.072 7.316 2.813 1.00 89.56 74 LEU A CA 1
ATOM 556 C C . LEU A 1 74 ? -3.858 7.924 2.123 1.00 89.56 74 LEU A C 1
ATOM 558 O O . LEU A 1 74 ? -3.564 9.107 2.277 1.00 89.56 74 LEU A O 1
ATOM 562 N N . ILE A 1 75 ? -3.204 7.115 1.295 1.00 88.19 75 ILE A N 1
ATOM 563 C CA . ILE A 1 75 ? -2.212 7.569 0.326 1.00 88.19 75 ILE A CA 1
ATOM 564 C C . ILE A 1 75 ? -2.845 7.482 -1.061 1.00 88.19 75 ILE A C 1
ATOM 566 O O . ILE A 1 75 ? -3.313 6.42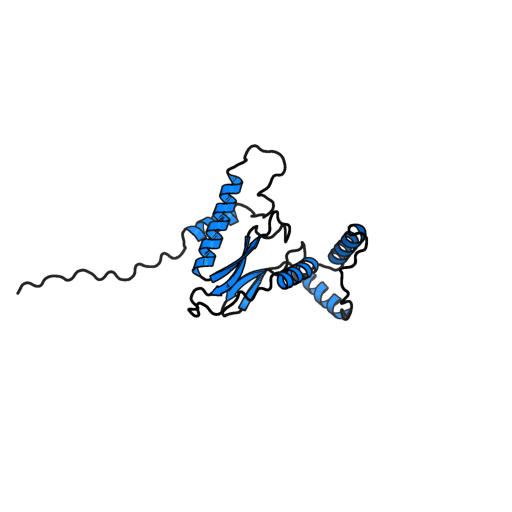2 -1.487 1.00 88.19 75 ILE A O 1
ATOM 570 N N . HIS A 1 76 ? -2.847 8.604 -1.775 1.00 89.00 76 HIS A N 1
ATOM 571 C CA . HIS A 1 76 ? -3.397 8.693 -3.122 1.00 89.00 76 HIS A CA 1
ATOM 572 C C . HIS A 1 76 ? -2.327 8.350 -4.162 1.00 89.00 76 HIS A C 1
ATOM 574 O O . HIS A 1 76 ? -1.401 9.116 -4.406 1.00 89.00 76 HIS A O 1
ATOM 580 N N . ASN A 1 77 ? -2.479 7.203 -4.813 1.00 88.25 77 ASN A N 1
ATOM 581 C CA . ASN A 1 77 ? -1.668 6.753 -5.940 1.00 88.25 77 ASN A CA 1
ATOM 582 C C . ASN A 1 77 ? -2.312 7.209 -7.258 1.00 88.25 77 ASN A C 1
ATOM 584 O O . ASN A 1 77 ? -2.774 6.403 -8.074 1.00 88.25 77 ASN A O 1
ATOM 588 N N . VAL A 1 78 ? -2.407 8.530 -7.425 1.00 84.38 78 VAL A N 1
ATOM 589 C CA . VAL A 1 78 ? -3.014 9.163 -8.603 1.00 84.38 78 VAL A CA 1
ATOM 590 C C . VAL A 1 78 ? -2.294 8.671 -9.858 1.00 84.38 78 VAL A C 1
ATOM 592 O O . VAL A 1 78 ? -1.069 8.635 -9.901 1.00 84.38 78 VAL A O 1
ATOM 595 N N . ASN A 1 79 ? -3.053 8.206 -10.854 1.00 82.44 79 ASN A N 1
ATOM 596 C CA . ASN A 1 79 ? -2.546 7.673 -12.127 1.00 82.44 79 ASN A CA 1
ATOM 597 C C . ASN A 1 79 ? -1.496 6.541 -12.020 1.00 82.44 79 ASN A C 1
ATOM 599 O O . ASN A 1 79 ? -0.890 6.164 -13.025 1.00 82.44 79 ASN A O 1
ATOM 603 N N . GLY A 1 80 ? -1.297 5.952 -10.836 1.00 83.31 80 GLY A N 1
ATOM 604 C CA . GLY A 1 80 ? -0.270 4.938 -10.607 1.00 83.31 80 GLY A CA 1
ATOM 605 C C . GLY A 1 80 ? 1.159 5.478 -10.454 1.00 83.31 80 GLY A C 1
ATOM 606 O O . GLY A 1 80 ? 2.097 4.699 -10.630 1.00 83.31 80 GLY A O 1
ATOM 607 N N . GLU A 1 81 ? 1.348 6.769 -10.156 1.00 85.62 81 GLU A N 1
ATOM 608 C CA . GLU A 1 81 ? 2.672 7.407 -10.022 1.00 85.62 81 GLU A CA 1
ATOM 609 C C . GLU A 1 81 ? 3.534 6.769 -8.919 1.00 85.62 81 GLU A C 1
ATOM 611 O O . GLU A 1 81 ? 4.727 6.499 -9.110 1.00 85.62 81 GLU A O 1
ATOM 616 N N . ILE A 1 82 ? 2.915 6.426 -7.786 1.00 87.25 82 ILE A N 1
ATOM 617 C CA . ILE A 1 82 ? 3.600 5.741 -6.686 1.00 87.25 82 ILE A CA 1
ATOM 618 C C . ILE A 1 82 ? 3.920 4.307 -7.115 1.00 87.25 82 ILE A C 1
ATOM 620 O O . ILE A 1 82 ? 5.077 3.883 -7.072 1.00 87.25 82 ILE A O 1
ATOM 624 N N . CYS A 1 83 ? 2.921 3.560 -7.587 1.00 87.44 83 CYS A N 1
ATOM 625 C CA . CYS A 1 83 ? 3.103 2.236 -8.179 1.00 87.44 83 CYS A CA 1
ATOM 626 C C . CYS A 1 83 ? 1.912 1.876 -9.074 1.00 87.44 83 CYS A C 1
ATOM 628 O O . CYS A 1 83 ? 0.785 1.753 -8.599 1.00 87.44 83 CYS A O 1
ATOM 630 N N . SER A 1 84 ? 2.150 1.600 -10.356 1.00 86.75 84 SER A N 1
ATOM 631 C CA . SER A 1 84 ? 1.091 1.241 -11.316 1.00 86.75 84 SER A CA 1
ATOM 632 C C . SER A 1 84 ? 0.382 -0.084 -11.002 1.00 86.75 84 SER A C 1
ATOM 634 O O . SER A 1 84 ? -0.688 -0.365 -11.543 1.00 86.75 84 SER A O 1
ATOM 636 N N . HIS A 1 85 ? 0.976 -0.898 -10.127 1.00 85.38 85 HIS A N 1
ATOM 637 C CA . HIS A 1 85 ? 0.448 -2.187 -9.688 1.00 85.38 85 HIS A CA 1
ATOM 638 C C . HIS A 1 85 ? -0.340 -2.129 -8.382 1.00 85.38 85 HIS A C 1
ATOM 640 O O . HIS A 1 85 ? -0.887 -3.156 -7.980 1.00 85.38 85 HIS A O 1
ATOM 646 N N . TYR A 1 86 ? -0.382 -0.977 -7.714 1.00 88.75 86 TYR A N 1
ATOM 647 C CA . TYR A 1 86 ? -1.159 -0.782 -6.491 1.00 88.75 86 TYR A CA 1
ATOM 648 C C . TYR A 1 86 ? -2.457 -0.037 -6.768 1.00 88.75 86 TYR A C 1
ATOM 650 O O . TYR A 1 86 ? -2.571 0.592 -7.819 1.00 88.75 86 TYR A O 1
ATOM 658 N N . PRO A 1 87 ? -3.454 -0.135 -5.869 1.00 89.12 87 PRO A N 1
ATOM 659 C CA . PRO A 1 87 ? -4.711 0.579 -6.033 1.00 89.12 87 PRO A CA 1
ATOM 660 C C . PRO A 1 87 ? -4.542 2.102 -6.061 1.00 89.12 87 PRO A C 1
ATOM 662 O O . PRO A 1 87 ? -3.497 2.604 -5.644 1.00 89.12 87 PRO A O 1
ATOM 665 N N . ARG A 1 88 ? -5.558 2.845 -6.533 1.00 88.31 88 ARG A N 1
ATOM 666 C CA . ARG A 1 88 ? -5.550 4.327 -6.510 1.00 88.31 88 ARG A CA 1
ATOM 667 C C . ARG A 1 88 ? -5.566 4.864 -5.084 1.00 88.31 88 ARG A C 1
ATOM 669 O O . ARG A 1 88 ? -4.950 5.887 -4.806 1.00 88.31 88 ARG A O 1
ATOM 676 N N . LEU A 1 89 ? -6.263 4.162 -4.196 1.00 89.75 89 LEU A N 1
ATOM 677 C CA . LEU A 1 89 ? -6.345 4.469 -2.775 1.00 89.75 89 LEU A CA 1
ATOM 678 C C . LEU A 1 89 ? -5.611 3.383 -1.995 1.00 89.75 89 LEU A C 1
ATOM 680 O O . LEU A 1 89 ? -6.010 2.219 -1.998 1.00 89.75 89 LEU A O 1
ATOM 684 N N . MET A 1 90 ? -4.524 3.767 -1.342 1.00 90.31 90 MET A N 1
ATOM 685 C CA . MET A 1 90 ? -3.758 2.895 -0.463 1.00 90.31 90 MET A CA 1
ATOM 686 C C . MET A 1 90 ? -4.118 3.204 0.987 1.00 90.31 90 MET A C 1
ATOM 688 O O . MET A 1 90 ? -4.011 4.349 1.420 1.00 90.31 90 MET A O 1
ATOM 692 N N . VAL A 1 91 ? -4.554 2.182 1.721 1.00 91.50 91 VAL A N 1
ATOM 693 C CA . VAL A 1 91 ? -5.036 2.314 3.100 1.00 91.50 91 VAL A CA 1
ATOM 694 C C . VAL A 1 91 ? -3.901 2.003 4.072 1.00 91.50 91 VAL A C 1
ATOM 696 O O . VAL A 1 91 ? -3.330 0.915 4.028 1.00 91.50 91 VAL A O 1
ATOM 699 N N . ILE A 1 92 ? -3.588 2.947 4.957 1.00 90.44 92 ILE A N 1
ATOM 700 C CA . ILE A 1 92 ? -2.612 2.788 6.037 1.00 90.44 92 ILE A CA 1
ATOM 701 C C . ILE A 1 92 ? -3.383 2.676 7.347 1.00 90.44 92 ILE A C 1
ATOM 703 O O . ILE A 1 92 ? -4.005 3.632 7.794 1.00 90.44 92 ILE A O 1
ATOM 707 N N . LEU A 1 93 ? -3.383 1.480 7.928 1.00 91.12 93 LEU A N 1
ATOM 708 C CA . LEU A 1 93 ? -4.145 1.165 9.137 1.00 91.12 93 LEU A CA 1
ATOM 709 C C . LEU A 1 93 ? -3.386 1.674 10.363 1.00 91.12 93 LEU A C 1
ATOM 711 O O . LEU A 1 93 ? -2.307 1.177 10.646 1.00 91.12 93 LEU A O 1
ATOM 715 N N . GLU A 1 94 ? -3.914 2.649 11.087 1.00 87.50 94 GLU A N 1
ATOM 716 C CA . GLU A 1 94 ? -3.196 3.254 12.213 1.00 87.50 94 GLU A CA 1
ATOM 717 C C . GLU A 1 94 ? -3.451 2.485 13.518 1.00 87.50 94 GLU A C 1
ATOM 719 O O . GLU A 1 94 ? -2.510 2.181 14.248 1.00 87.50 94 GLU A O 1
ATOM 724 N N . TYR A 1 95 ? -4.709 2.132 13.795 1.00 86.00 95 TYR A N 1
ATOM 725 C CA . TYR A 1 95 ? -5.126 1.404 15.002 1.00 86.00 95 TYR A CA 1
ATOM 726 C C . TYR A 1 95 ? -6.473 0.691 14.798 1.00 86.00 95 TYR A C 1
ATOM 728 O O . TYR A 1 95 ? -7.211 0.990 13.855 1.00 86.00 95 TYR A O 1
ATOM 736 N N . GLU A 1 96 ? -6.788 -0.280 15.661 1.00 88.38 96 GLU A N 1
ATOM 737 C CA . GLU A 1 96 ? -8.073 -0.993 15.650 1.00 88.38 96 GLU A CA 1
ATOM 738 C C . GLU A 1 96 ? -9.194 -0.075 16.180 1.00 88.38 96 GLU A C 1
ATOM 740 O O . GLU A 1 96 ? -9.050 0.582 17.209 1.00 88.38 96 GLU A O 1
ATOM 745 N N . SER A 1 97 ? -10.350 -0.031 15.510 1.00 79.94 97 SER A N 1
ATOM 746 C CA . SER A 1 97 ? -11.480 0.856 15.855 1.00 79.94 97 SER A CA 1
ATOM 747 C C . SER A 1 97 ? -12.069 0.597 17.250 1.00 79.94 97 SER A C 1
ATOM 749 O O . SER A 1 97 ? -12.745 1.460 17.818 1.00 79.94 97 SER A O 1
ATOM 751 N N . SER A 1 98 ? -11.859 -0.602 17.804 1.00 75.25 98 SER A N 1
ATOM 752 C CA . SER A 1 98 ? -12.287 -0.977 19.155 1.00 75.25 98 SER A CA 1
ATOM 753 C C . SER A 1 98 ? -11.381 -0.450 20.262 1.00 75.25 98 SER A C 1
ATOM 755 O O . SER A 1 98 ? -11.812 -0.461 21.418 1.00 75.25 98 SER A O 1
ATOM 757 N N . ASP A 1 99 ? -10.173 0.022 19.944 1.00 65.19 99 ASP A N 1
ATOM 758 C CA . ASP A 1 99 ? -9.294 0.643 20.928 1.00 65.19 99 ASP A CA 1
ATOM 759 C C . ASP A 1 99 ? -9.888 1.999 21.325 1.00 65.19 99 ASP A C 1
ATOM 761 O O . ASP A 1 99 ? -9.822 3.009 20.628 1.00 65.19 99 ASP A O 1
ATOM 765 N N . ARG A 1 100 ? -10.581 1.996 22.469 1.00 54.09 100 ARG A N 1
ATOM 766 C CA . ARG A 1 100 ? -11.346 3.134 23.002 1.00 54.09 100 ARG A CA 1
ATOM 767 C C . ARG A 1 100 ? -10.466 4.266 23.546 1.00 54.09 100 ARG A C 1
ATOM 769 O O . ARG A 1 100 ? -11.026 5.212 24.101 1.00 54.09 100 ARG A O 1
ATOM 776 N N . GLU A 1 101 ? -9.146 4.220 23.372 1.00 56.16 101 GLU A N 1
ATOM 777 C CA . GLU A 1 101 ? -8.228 5.329 23.676 1.00 56.16 101 GLU A CA 1
ATOM 778 C C . GLU A 1 101 ? -8.311 6.403 22.587 1.00 56.16 101 GLU A C 1
ATOM 780 O O . GLU A 1 101 ? -7.406 6.681 21.806 1.00 56.16 101 GLU A O 1
ATOM 785 N N . ARG A 1 102 ? -9.494 7.004 22.523 1.00 57.19 102 ARG A N 1
ATOM 786 C CA . ARG A 1 102 ? -9.814 8.128 21.660 1.00 57.19 102 ARG A CA 1
ATOM 787 C C . ARG A 1 102 ? -9.072 9.366 22.183 1.00 57.19 102 ARG A C 1
ATOM 789 O O . ARG A 1 102 ? -9.259 9.726 23.341 1.00 57.19 102 ARG A O 1
ATOM 796 N N . HIS A 1 103 ? -8.348 10.048 21.291 1.00 45.47 103 HIS A N 1
ATOM 797 C CA . HIS A 1 103 ? -7.889 11.451 21.390 1.00 45.47 103 HIS A CA 1
ATOM 798 C C . HIS A 1 103 ? -6.481 11.798 21.916 1.00 45.47 103 HIS A C 1
ATOM 800 O O . HIS A 1 103 ? -6.275 12.952 22.286 1.00 45.47 103 HIS A O 1
ATOM 806 N N . THR A 1 104 ? -5.478 10.917 21.880 1.00 49.94 104 THR A N 1
ATOM 807 C CA . THR A 1 104 ? -4.082 11.352 22.162 1.00 49.94 104 THR A CA 1
ATOM 808 C C . THR A 1 104 ? -3.050 11.012 21.098 1.00 49.94 104 THR A C 1
ATOM 810 O O . THR A 1 104 ? -1.933 11.519 21.176 1.00 49.94 104 THR A O 1
ATOM 813 N N . PHE A 1 105 ? -3.393 10.225 20.079 1.00 49.94 105 PHE A N 1
ATOM 814 C CA . PHE A 1 105 ? -2.443 9.911 19.018 1.00 49.94 105 PHE A CA 1
ATOM 815 C C . PHE A 1 105 ? -2.530 10.924 17.876 1.00 49.94 105 PHE A C 1
ATOM 817 O O . PHE A 1 105 ? -3.461 10.924 17.072 1.00 49.94 105 PHE A O 1
ATOM 824 N N . GLU A 1 106 ? -1.537 11.807 17.826 1.00 49.66 106 GLU A N 1
ATOM 825 C CA . GLU A 1 106 ? -1.163 12.516 16.608 1.00 49.66 106 GLU A CA 1
ATOM 826 C C . GLU A 1 106 ? -0.761 11.460 15.564 1.00 49.66 106 GLU A C 1
ATOM 828 O O . GLU A 1 106 ? -0.051 10.507 15.906 1.00 49.66 106 GLU A O 1
ATOM 833 N N . SER A 1 107 ? -1.252 11.575 14.321 1.00 55.59 107 SER A N 1
ATOM 834 C CA . SER A 1 107 ? -0.911 10.626 13.251 1.00 55.59 107 SER A CA 1
ATOM 835 C C . SER A 1 107 ? 0.608 10.468 13.208 1.00 55.59 107 SER A C 1
ATOM 837 O O . SER A 1 107 ? 1.346 11.406 12.911 1.00 55.59 107 SER A O 1
ATOM 839 N N . THR A 1 108 ? 1.099 9.278 13.557 1.00 56.06 108 THR A N 1
ATOM 840 C CA . THR A 1 108 ? 2.542 9.020 13.715 1.00 56.06 108 THR A CA 1
ATOM 841 C C . THR A 1 108 ? 3.254 8.971 12.358 1.00 56.06 108 THR A C 1
ATOM 843 O O . THR A 1 108 ? 4.473 8.803 12.270 1.00 56.06 108 THR A O 1
ATOM 846 N N . VAL A 1 109 ? 2.490 9.114 11.274 1.00 61.78 109 VAL A N 1
ATOM 847 C CA . VAL A 1 109 ? 2.948 9.024 9.900 1.00 61.78 109 VAL A CA 1
ATOM 848 C C . VAL A 1 109 ? 3.554 10.358 9.475 1.00 61.78 109 VAL A C 1
ATOM 850 O O . VAL A 1 109 ? 2.894 11.243 8.937 1.00 61.78 109 VAL A O 1
ATOM 853 N N . GLN A 1 110 ? 4.863 10.496 9.672 1.00 70.25 110 GLN A N 1
ATOM 854 C CA . GLN A 1 110 ? 5.626 11.576 9.050 1.00 70.25 110 GLN A CA 1
ATOM 855 C C . GLN A 1 110 ? 5.668 11.347 7.533 1.00 70.25 110 GLN A C 1
ATOM 857 O O . GLN A 1 110 ? 6.483 10.567 7.039 1.00 70.25 110 GLN A O 1
ATOM 862 N N . ILE A 1 111 ? 4.781 12.028 6.801 1.00 70.12 111 ILE A N 1
ATOM 863 C CA . ILE A 1 111 ? 4.545 11.841 5.357 1.00 70.12 111 ILE A CA 1
ATOM 864 C C . ILE A 1 111 ? 5.852 11.888 4.546 1.00 70.12 111 ILE A C 1
ATOM 866 O O . ILE A 1 111 ? 6.056 11.031 3.692 1.00 70.12 111 ILE A O 1
ATOM 870 N N . GLY A 1 112 ? 6.764 12.819 4.853 1.00 74.56 112 GLY A N 1
ATOM 871 C CA . GLY A 1 112 ? 8.059 12.925 4.163 1.00 74.56 112 GLY A CA 1
ATOM 872 C C . GLY A 1 112 ? 8.943 11.685 4.341 1.00 74.56 112 GLY A C 1
ATOM 873 O O . GLY A 1 112 ? 9.366 11.078 3.363 1.00 74.56 112 GLY A O 1
ATOM 874 N N . LYS A 1 113 ? 9.132 11.222 5.585 1.00 81.88 113 LYS A N 1
ATOM 875 C CA . LYS A 1 113 ? 9.903 9.995 5.856 1.00 81.88 113 LYS A CA 1
ATOM 876 C C . LYS A 1 113 ? 9.251 8.759 5.243 1.00 81.88 113 LYS A C 1
ATOM 878 O O . LYS A 1 113 ? 9.945 7.848 4.800 1.00 81.88 113 LYS A O 1
ATOM 883 N N . LEU A 1 114 ? 7.919 8.711 5.224 1.00 81.69 114 LEU A N 1
ATOM 884 C CA . LEU A 1 114 ? 7.193 7.610 4.605 1.00 81.69 114 LEU A CA 1
ATOM 885 C C . LEU A 1 114 ? 7.431 7.566 3.090 1.00 81.69 114 LEU A C 1
ATOM 887 O O . LEU A 1 114 ? 7.652 6.484 2.549 1.00 81.69 114 LEU A O 1
ATOM 891 N N . GLN A 1 115 ? 7.421 8.714 2.413 1.00 83.56 115 GLN A N 1
ATOM 892 C CA . GLN A 1 115 ? 7.723 8.786 0.982 1.00 83.56 115 GLN A CA 1
ATOM 893 C C . GLN A 1 115 ? 9.138 8.285 0.676 1.00 83.56 115 GLN A C 1
ATOM 895 O O . GLN A 1 115 ? 9.301 7.462 -0.226 1.00 83.56 115 GLN A O 1
ATOM 900 N N . ASP A 1 116 ? 10.134 8.673 1.475 1.00 86.88 116 ASP A N 1
ATOM 901 C CA . ASP A 1 116 ? 11.509 8.185 1.318 1.00 86.88 116 ASP A CA 1
ATOM 902 C C . ASP A 1 116 ? 11.598 6.659 1.468 1.00 86.88 116 ASP A C 1
ATOM 904 O O . ASP A 1 116 ? 12.223 5.973 0.654 1.00 86.88 116 ASP A O 1
ATOM 908 N N . LEU A 1 117 ? 10.930 6.097 2.481 1.00 89.50 117 LEU A N 1
ATOM 909 C CA . LEU A 1 117 ? 10.878 4.648 2.697 1.00 89.50 117 LEU A CA 1
ATOM 910 C C . LEU A 1 117 ? 10.179 3.917 1.543 1.00 89.50 117 LEU A C 1
ATOM 912 O O . LEU A 1 117 ? 10.648 2.859 1.110 1.00 89.50 117 LEU A O 1
ATOM 916 N N . ILE A 1 118 ? 9.091 4.481 1.011 1.00 89.69 118 ILE A N 1
ATOM 917 C CA . ILE A 1 118 ? 8.387 3.944 -0.159 1.00 89.69 118 ILE A CA 1
ATOM 918 C C . ILE A 1 118 ? 9.313 3.937 -1.376 1.00 89.69 118 ILE A C 1
ATOM 920 O O . ILE A 1 118 ? 9.398 2.914 -2.057 1.00 89.69 118 ILE A O 1
ATOM 924 N N . HIS A 1 119 ? 10.042 5.025 -1.636 1.00 88.38 119 HIS A N 1
ATOM 925 C CA . HIS A 1 119 ? 10.965 5.118 -2.768 1.00 88.38 119 HIS A CA 1
ATOM 926 C C . HIS A 1 119 ? 12.099 4.095 -2.681 1.00 88.38 119 HIS A C 1
ATOM 928 O O . HIS A 1 119 ? 12.319 3.344 -3.636 1.00 88.38 119 HIS A O 1
ATOM 934 N N . ARG A 1 120 ? 12.755 3.977 -1.521 1.00 88.81 120 ARG A N 1
ATOM 935 C CA . ARG A 1 120 ? 13.808 2.969 -1.305 1.00 88.81 120 ARG A CA 1
ATOM 936 C C . ARG A 1 120 ? 13.271 1.553 -1.495 1.00 88.81 120 ARG A C 1
ATOM 938 O O . ARG A 1 120 ? 13.848 0.743 -2.219 1.00 88.81 120 ARG A O 1
ATOM 945 N N . SER A 1 121 ? 12.114 1.265 -0.903 1.00 90.75 121 SER A N 1
ATOM 946 C CA . SER A 1 121 ? 11.471 -0.043 -1.019 1.00 90.75 121 SER A CA 1
ATOM 947 C C . SER A 1 121 ? 11.042 -0.362 -2.457 1.00 90.75 121 SER A C 1
ATOM 949 O O . SER A 1 121 ? 11.171 -1.503 -2.899 1.00 90.75 121 SER A O 1
ATOM 951 N N . LYS A 1 122 ? 10.577 0.633 -3.220 1.00 90.31 122 LYS A N 1
ATOM 952 C CA . LYS A 1 122 ? 10.212 0.502 -4.639 1.00 90.31 122 LYS A CA 1
ATOM 953 C C . LYS A 1 122 ? 11.420 0.108 -5.488 1.00 90.31 122 LYS A C 1
ATOM 955 O O . LYS A 1 122 ? 11.308 -0.811 -6.300 1.00 90.31 122 LYS A O 1
ATOM 960 N N . MET A 1 123 ? 12.571 0.744 -5.273 1.00 86.56 123 MET A N 1
ATOM 961 C CA . MET A 1 123 ? 13.808 0.441 -6.004 1.00 86.56 123 MET A CA 1
ATOM 962 C C . MET A 1 123 ? 14.307 -0.980 -5.743 1.00 86.56 123 MET A C 1
ATOM 964 O O . MET A 1 123 ? 14.686 -1.677 -6.683 1.00 86.56 123 MET A O 1
ATOM 968 N N . ALA A 1 124 ? 14.209 -1.443 -4.497 1.00 89.56 124 ALA A N 1
ATOM 969 C CA . ALA A 1 124 ? 14.671 -2.767 -4.088 1.00 89.56 124 ALA A CA 1
ATOM 970 C C . ALA A 1 124 ? 13.762 -3.930 -4.531 1.00 89.56 124 ALA A C 1
ATOM 972 O O . ALA A 1 124 ? 14.114 -5.089 -4.327 1.00 89.56 124 ALA A O 1
ATOM 973 N N . ARG A 1 125 ? 12.574 -3.668 -5.095 1.00 91.94 125 ARG A N 1
ATOM 974 C CA . ARG A 1 125 ? 11.557 -4.698 -5.379 1.00 91.94 125 ARG A CA 1
ATOM 975 C C . ARG A 1 125 ? 11.249 -4.821 -6.867 1.00 91.94 125 ARG A C 1
ATOM 977 O O . ARG A 1 125 ? 11.230 -3.829 -7.607 1.00 91.94 125 ARG A O 1
ATOM 984 N N . CYS A 1 126 ? 10.936 -6.035 -7.314 1.00 88.94 126 CYS A N 1
ATOM 985 C CA . CYS A 1 126 ? 10.508 -6.277 -8.691 1.00 88.94 126 CYS A CA 1
ATOM 986 C C . CYS A 1 126 ? 9.283 -5.419 -9.040 1.00 88.94 126 CYS A C 1
ATOM 988 O O . CYS A 1 126 ? 8.350 -5.267 -8.241 1.00 88.94 126 CYS A O 1
ATOM 990 N N . ARG A 1 127 ? 9.281 -4.851 -10.253 1.00 86.12 127 ARG A N 1
ATOM 991 C CA . ARG A 1 127 ? 8.192 -4.008 -10.796 1.00 86.12 127 ARG A CA 1
ATOM 992 C C . ARG A 1 127 ? 7.763 -2.833 -9.896 1.00 86.12 127 ARG A C 1
ATOM 994 O O . ARG A 1 127 ? 6.632 -2.363 -10.004 1.00 86.12 127 ARG A O 1
ATOM 1001 N N . GLY A 1 128 ? 8.618 -2.396 -8.970 1.00 87.06 128 GLY A N 1
ATOM 1002 C CA . GLY A 1 128 ? 8.312 -1.312 -8.038 1.00 87.06 128 GLY A CA 1
ATOM 1003 C C . GLY A 1 128 ? 7.204 -1.617 -7.020 1.00 87.06 128 GLY A C 1
ATOM 1004 O O . GLY A 1 128 ? 6.595 -0.691 -6.487 1.00 87.06 128 GLY A O 1
ATOM 1005 N N . ARG A 1 129 ? 6.888 -2.893 -6.754 1.00 91.62 129 ARG A N 1
ATOM 1006 C CA . ARG A 1 129 ? 5.863 -3.293 -5.767 1.00 91.62 129 ARG A CA 1
ATOM 1007 C C . ARG A 1 129 ? 6.452 -3.264 -4.352 1.00 91.62 129 ARG A C 1
ATOM 1009 O O . ARG A 1 129 ? 6.842 -4.302 -3.811 1.00 91.62 129 ARG A O 1
ATOM 1016 N N . PHE A 1 130 ? 6.554 -2.055 -3.805 1.00 93.56 130 PHE A N 1
ATOM 1017 C CA . PHE A 1 130 ? 7.140 -1.740 -2.497 1.00 93.56 130 PHE A CA 1
ATOM 1018 C C . PHE A 1 130 ? 6.373 -2.354 -1.315 1.00 93.56 130 PHE A C 1
ATOM 1020 O O . PHE A 1 130 ? 5.260 -2.844 -1.468 1.00 93.56 130 PHE A O 1
ATOM 1027 N N . VAL A 1 131 ? 6.941 -2.334 -0.113 1.00 92.75 131 VAL A N 1
ATOM 1028 C CA . VAL A 1 131 ? 6.285 -2.864 1.096 1.00 92.75 131 VAL A CA 1
ATOM 1029 C C . VAL A 1 131 ? 5.056 -2.026 1.459 1.00 92.75 131 VAL A C 1
ATOM 1031 O O . VAL A 1 131 ? 5.183 -0.887 1.892 1.00 92.75 131 VAL A O 1
ATOM 1034 N N . CYS A 1 132 ? 3.863 -2.603 1.301 1.00 9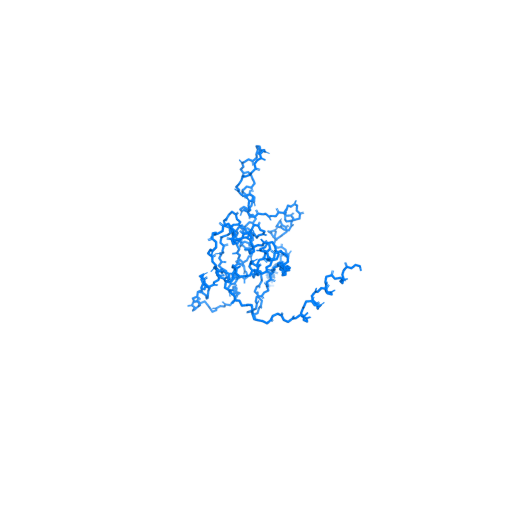1.75 132 CYS A N 1
ATOM 1035 C CA . CYS A 1 132 ? 2.591 -1.977 1.655 1.00 91.75 132 CYS A CA 1
ATOM 1036 C C . CYS A 1 132 ? 1.943 -2.718 2.833 1.00 91.75 132 CYS A C 1
ATOM 1038 O O . CYS A 1 132 ? 1.672 -3.918 2.698 1.00 91.75 132 CYS A O 1
ATOM 1040 N N . PRO A 1 133 ? 1.657 -2.047 3.961 1.00 91.06 133 PRO A N 1
ATOM 1041 C CA . PRO A 1 133 ? 0.804 -2.598 5.009 1.00 91.06 133 PRO A CA 1
ATOM 1042 C C . PRO A 1 133 ? -0.590 -2.914 4.455 1.00 91.06 133 PRO A C 1
ATOM 1044 O O . PRO A 1 133 ? -1.124 -2.142 3.664 1.00 91.06 133 PRO A O 1
ATOM 1047 N N . VAL A 1 134 ? -1.169 -4.054 4.837 1.00 92.31 134 VAL A N 1
ATOM 1048 C CA . VAL A 1 134 ? -2.519 -4.458 4.393 1.00 92.31 134 VAL A CA 1
ATOM 1049 C C . VAL A 1 134 ? -3.446 -4.860 5.535 1.00 92.31 134 VAL A C 1
ATOM 1051 O O . VAL A 1 134 ? -4.659 -4.778 5.380 1.00 92.31 134 VAL A O 1
ATOM 1054 N N . ILE A 1 135 ? -2.893 -5.312 6.663 1.00 93.50 135 ILE A N 1
ATOM 1055 C CA . ILE A 1 135 ? -3.646 -5.709 7.858 1.00 93.50 135 ILE A CA 1
ATOM 1056 C C . ILE A 1 135 ? -2.857 -5.233 9.079 1.00 93.50 135 ILE A C 1
ATOM 1058 O O . ILE A 1 135 ? -1.629 -5.341 9.102 1.00 93.50 135 ILE A O 1
ATOM 1062 N N . LEU A 1 136 ? -3.557 -4.720 10.087 1.00 91.50 136 LEU A N 1
ATOM 1063 C CA . LEU A 1 136 ? -3.021 -4.455 11.416 1.00 91.50 136 LEU A CA 1
ATOM 1064 C C . LEU A 1 136 ? -3.630 -5.483 12.368 1.00 91.50 136 LEU A C 1
ATOM 1066 O O . LEU A 1 136 ? -4.843 -5.676 12.384 1.00 91.50 136 LEU A O 1
ATOM 1070 N N . TYR A 1 137 ? -2.792 -6.189 13.114 1.00 90.69 137 TYR A N 1
ATOM 1071 C CA . TYR A 1 137 ? -3.249 -7.204 14.052 1.00 90.69 137 TYR A CA 1
ATOM 1072 C C . TYR A 1 137 ? -2.388 -7.165 15.305 1.00 90.69 137 TYR A C 1
ATOM 1074 O O . TYR A 1 137 ? -1.173 -7.369 15.225 1.00 90.69 137 TYR A O 1
ATOM 1082 N N . LYS A 1 138 ? -3.006 -6.909 16.466 1.00 89.06 138 LYS A N 1
ATOM 1083 C CA . LYS A 1 138 ? -2.303 -6.825 17.763 1.00 89.06 138 LYS A CA 1
ATOM 1084 C C . LYS A 1 138 ? -1.117 -5.848 17.733 1.00 89.06 138 LYS A C 1
ATOM 1086 O O . LYS A 1 138 ? -0.014 -6.187 18.164 1.00 89.06 138 LYS A O 1
ATOM 1091 N N . GLY A 1 139 ? -1.321 -4.672 17.140 1.00 85.44 139 GLY A N 1
ATOM 1092 C CA . GLY A 1 139 ? -0.280 -3.648 16.998 1.00 85.44 139 GLY A CA 1
ATOM 1093 C C . GLY A 1 139 ? 0.848 -3.999 16.017 1.00 85.44 139 GLY A C 1
ATOM 1094 O O . GLY A 1 139 ? 1.869 -3.317 15.999 1.00 85.44 139 GLY A O 1
ATOM 1095 N N . LYS A 1 140 ? 0.708 -5.060 15.209 1.00 89.56 140 LYS A N 1
ATOM 1096 C CA . LYS A 1 140 ? 1.699 -5.461 14.198 1.00 89.56 140 LYS A CA 1
ATOM 1097 C C . LYS A 1 140 ? 1.120 -5.394 12.794 1.00 89.56 140 LYS A C 1
ATOM 1099 O O . LYS A 1 140 ? 0.031 -5.905 12.535 1.00 89.56 140 LYS A O 1
ATOM 1104 N N . HIS A 1 141 ? 1.885 -4.816 11.875 1.00 91.19 141 HIS A N 1
ATOM 1105 C CA . HIS A 1 141 ? 1.515 -4.767 10.469 1.00 91.19 141 HIS A CA 1
ATOM 1106 C C . HIS A 1 141 ? 1.879 -6.054 9.738 1.00 91.19 141 HIS A C 1
ATOM 1108 O O . HIS A 1 141 ? 3.024 -6.506 9.760 1.00 91.19 141 HIS A O 1
ATOM 1114 N N . ILE A 1 142 ? 0.905 -6.596 9.018 1.00 94.44 142 ILE A N 1
ATOM 1115 C CA . ILE A 1 142 ? 1.123 -7.580 7.966 1.00 94.44 142 ILE A CA 1
ATOM 1116 C C . ILE A 1 142 ? 1.214 -6.806 6.653 1.00 94.44 142 ILE A C 1
ATOM 1118 O O . ILE A 1 142 ? 0.297 -6.064 6.287 1.00 94.44 142 ILE A O 1
ATOM 1122 N N . CYS A 1 143 ? 2.323 -6.987 5.942 1.00 94.50 143 CYS A N 1
ATOM 1123 C CA . CYS A 1 143 ? 2.621 -6.268 4.709 1.00 94.50 143 CYS A CA 1
ATOM 1124 C C . CYS A 1 143 ? 2.637 -7.202 3.497 1.00 94.50 143 CYS A C 1
ATOM 1126 O O . CYS A 1 143 ? 2.899 -8.399 3.617 1.00 94.50 143 CYS A O 1
ATOM 1128 N N . ARG A 1 144 ? 2.417 -6.641 2.304 1.00 94.75 144 ARG A N 1
ATOM 1129 C CA . ARG A 1 144 ? 2.612 -7.325 1.017 1.00 94.75 144 ARG A CA 1
ATOM 1130 C C . ARG A 1 144 ? 3.565 -6.524 0.130 1.00 94.75 144 ARG A C 1
ATOM 1132 O O . ARG A 1 144 ? 3.550 -5.297 0.143 1.00 94.75 144 ARG A O 1
ATOM 1139 N N . SER A 1 145 ? 4.404 -7.230 -0.623 1.00 94.81 145 SER A N 1
ATOM 1140 C CA . SER A 1 145 ? 5.337 -6.673 -1.617 1.00 94.81 145 SER A CA 1
ATOM 1141 C C . SER A 1 145 ? 5.654 -7.725 -2.686 1.00 94.81 145 SER A C 1
ATOM 1143 O O . SER A 1 145 ? 5.210 -8.870 -2.570 1.00 94.81 145 SER A O 1
ATOM 1145 N N . ALA A 1 146 ? 6.381 -7.356 -3.745 1.00 92.19 146 ALA A N 1
ATOM 1146 C CA . ALA A 1 146 ? 6.998 -8.347 -4.636 1.00 92.19 146 ALA A CA 1
ATOM 1147 C C . ALA A 1 146 ? 8.276 -8.944 -4.028 1.00 92.19 146 ALA A C 1
ATOM 1149 O O . ALA A 1 146 ? 8.706 -8.556 -2.945 1.00 92.19 146 ALA A O 1
ATOM 1150 N N . THR A 1 147 ? 8.915 -9.869 -4.735 1.00 92.81 147 THR A N 1
ATOM 1151 C CA . THR A 1 147 ? 10.288 -10.301 -4.450 1.00 92.81 147 THR A CA 1
ATOM 1152 C C . THR A 1 147 ? 11.273 -9.136 -4.576 1.00 92.81 147 THR A C 1
ATOM 1154 O O . THR A 1 147 ? 10.955 -8.078 -5.138 1.00 92.81 147 THR A O 1
ATOM 1157 N N . LEU A 1 148 ? 12.465 -9.310 -4.009 1.00 91.38 148 LEU A N 1
ATOM 1158 C CA . LEU A 1 148 ? 13.563 -8.373 -4.224 1.00 91.38 148 LEU A CA 1
ATOM 1159 C C . LEU A 1 148 ? 13.960 -8.373 -5.702 1.00 91.38 148 LEU A C 1
ATOM 1161 O O . LEU A 1 148 ? 13.910 -9.411 -6.359 1.00 91.38 148 LEU A O 1
ATOM 1165 N N . ALA A 1 149 ? 14.303 -7.195 -6.214 1.00 88.06 149 ALA A N 1
ATOM 1166 C CA . ALA A 1 149 ? 14.827 -7.053 -7.561 1.00 88.06 149 ALA A CA 1
ATOM 1167 C C . ALA A 1 149 ? 16.183 -7.761 -7.651 1.00 88.06 149 ALA A C 1
ATOM 1169 O O . ALA A 1 149 ? 17.028 -7.611 -6.769 1.00 88.06 149 ALA A O 1
ATOM 1170 N N . GLY A 1 150 ? 16.387 -8.527 -8.721 1.00 86.25 150 GLY A N 1
ATOM 1171 C CA . GLY A 1 150 ? 17.697 -9.099 -9.014 1.00 86.25 150 GLY A CA 1
ATOM 1172 C C . GLY A 1 150 ? 18.686 -8.019 -9.459 1.00 86.25 150 GLY A C 1
ATOM 1173 O O . GLY A 1 150 ? 18.287 -6.954 -9.935 1.00 86.25 150 GLY A O 1
ATOM 1174 N N . TRP A 1 151 ? 19.981 -8.324 -9.378 1.00 77.75 151 TRP A N 1
ATOM 1175 C CA . TRP A 1 151 ? 21.058 -7.413 -9.782 1.00 77.75 151 TRP A CA 1
ATOM 1176 C C . TRP A 1 151 ? 20.896 -6.867 -11.204 1.00 77.75 151 TRP A C 1
ATOM 1178 O O . TRP A 1 151 ? 21.066 -5.671 -11.418 1.00 77.75 151 TRP A O 1
ATOM 1188 N N . GLY A 1 152 ? 20.496 -7.706 -12.167 1.00 78.38 152 GLY A N 1
ATOM 1189 C CA . GLY A 1 152 ? 20.264 -7.269 -13.549 1.00 78.38 152 GLY A CA 1
ATOM 1190 C C . GLY A 1 152 ? 19.126 -6.248 -13.688 1.00 78.38 152 GLY A C 1
ATOM 1191 O O . GLY A 1 152 ? 19.248 -5.282 -14.437 1.00 78.38 152 GLY A O 1
ATOM 1192 N N . GLU A 1 153 ? 18.038 -6.411 -12.926 1.00 77.25 153 GLU A N 1
ATOM 1193 C CA . GLU A 1 153 ? 16.925 -5.450 -12.898 1.00 77.25 153 GLU A CA 1
ATOM 1194 C C . GLU A 1 153 ? 17.341 -4.149 -12.194 1.00 7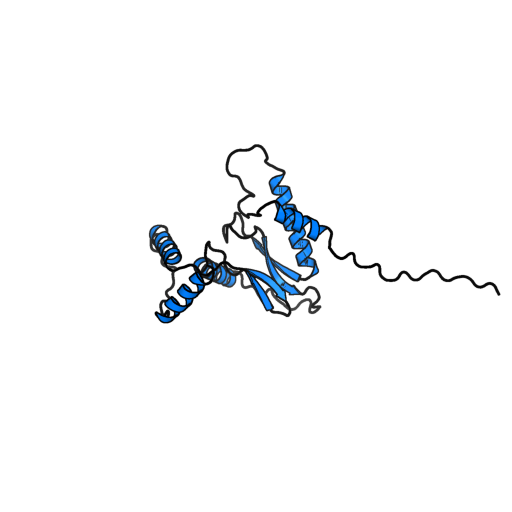7.25 153 GLU A C 1
ATOM 1196 O O . GLU A 1 153 ? 16.966 -3.064 -12.638 1.00 77.25 153 GLU A O 1
ATOM 1201 N N . LEU A 1 154 ? 18.147 -4.241 -11.130 1.00 79.56 154 LEU A N 1
ATOM 1202 C CA . LEU A 1 154 ? 18.646 -3.084 -10.390 1.00 79.56 154 LEU A CA 1
ATOM 1203 C C . LEU A 1 154 ? 19.618 -2.247 -11.230 1.00 79.56 154 LEU A C 1
ATOM 1205 O O . LEU A 1 154 ? 19.386 -1.053 -11.393 1.00 79.56 154 LEU A O 1
ATOM 1209 N N . TYR A 1 155 ? 20.639 -2.864 -11.835 1.00 78.62 155 TYR A N 1
ATOM 1210 C CA . TYR A 1 155 ? 21.572 -2.172 -12.731 1.00 78.62 155 TYR A CA 1
ATOM 1211 C C . TYR A 1 155 ? 20.869 -1.576 -13.947 1.00 78.62 155 TYR A C 1
ATOM 1213 O O . TYR A 1 155 ? 21.180 -0.453 -14.333 1.00 78.62 155 TYR A O 1
ATOM 1221 N N . GLY A 1 156 ? 19.888 -2.278 -14.522 1.00 78.75 156 GLY A N 1
ATOM 1222 C CA . GLY A 1 156 ? 19.077 -1.733 -15.608 1.00 78.75 156 GLY A CA 1
ATOM 1223 C C . GLY A 1 156 ? 18.332 -0.460 -15.196 1.00 78.75 156 GLY A C 1
ATOM 1224 O O . GLY A 1 156 ? 18.318 0.513 -15.946 1.00 78.75 156 GLY A O 1
ATOM 1225 N N . ARG A 1 157 ? 17.763 -0.425 -13.984 1.00 76.62 157 ARG A N 1
ATOM 1226 C CA . ARG A 1 157 ? 17.072 0.757 -13.441 1.00 76.62 157 ARG A CA 1
ATOM 1227 C C . ARG A 1 157 ? 18.030 1.888 -13.094 1.00 76.62 157 ARG A C 1
ATOM 1229 O O . ARG A 1 157 ? 17.755 3.025 -13.457 1.00 76.62 157 ARG A O 1
ATOM 1236 N N . THR A 1 158 ? 19.138 1.590 -12.417 1.00 73.50 158 THR A N 1
ATOM 1237 C CA . THR A 1 158 ? 20.145 2.592 -12.045 1.00 73.50 158 THR A CA 1
ATOM 1238 C C . THR A 1 158 ? 20.806 3.177 -13.286 1.00 73.50 158 THR A C 1
ATOM 1240 O O . THR A 1 158 ? 20.911 4.391 -13.394 1.00 73.50 158 THR A O 1
ATOM 1243 N N . GLY A 1 159 ? 21.170 2.346 -14.267 1.00 72.12 159 GLY A N 1
ATOM 1244 C CA . GLY A 1 159 ? 21.728 2.794 -15.542 1.00 72.12 159 GLY A CA 1
ATOM 1245 C C . GLY A 1 159 ? 20.740 3.636 -16.348 1.00 72.12 159 GLY A C 1
ATOM 1246 O O . GLY A 1 159 ? 21.109 4.692 -16.856 1.00 72.12 159 GLY A O 1
ATOM 1247 N N . TYR A 1 160 ? 19.468 3.226 -16.413 1.00 68.00 160 TYR A N 1
ATOM 1248 C CA . TYR A 1 160 ? 18.423 4.019 -17.067 1.00 68.00 160 TYR A CA 1
ATOM 1249 C C . TYR A 1 160 ? 18.205 5.368 -16.368 1.00 68.00 160 TYR A C 1
ATOM 1251 O O . TYR A 1 160 ? 18.172 6.402 -17.033 1.00 68.00 160 TYR A O 1
ATOM 1259 N N . ASN A 1 161 ? 18.111 5.376 -15.035 1.00 67.25 161 ASN A N 1
ATOM 1260 C CA . ASN A 1 161 ? 17.970 6.604 -14.253 1.00 67.25 161 ASN A CA 1
ATOM 1261 C C . ASN A 1 161 ? 19.196 7.509 -14.394 1.00 67.25 161 ASN A C 1
ATOM 1263 O O . ASN A 1 161 ? 19.032 8.704 -14.574 1.00 67.25 161 ASN A O 1
ATOM 1267 N N . TYR A 1 162 ? 20.415 6.971 -14.386 1.00 68.44 162 TYR A N 1
ATOM 1268 C CA . TYR A 1 162 ? 21.633 7.764 -14.555 1.00 68.44 162 TYR A CA 1
ATOM 1269 C C . TYR A 1 162 ? 21.660 8.496 -15.904 1.00 68.44 162 TYR A C 1
ATOM 1271 O O . TYR A 1 162 ? 21.942 9.693 -15.965 1.00 68.44 162 TYR A O 1
ATOM 1279 N N . ILE A 1 163 ? 21.307 7.791 -16.983 1.00 71.25 163 ILE A N 1
ATOM 1280 C CA . ILE A 1 163 ? 21.303 8.340 -18.344 1.00 71.25 163 ILE A CA 1
ATOM 1281 C C . ILE A 1 163 ? 20.165 9.354 -18.535 1.00 71.25 163 ILE A C 1
ATOM 1283 O O . ILE A 1 163 ? 20.356 10.373 -19.195 1.00 71.25 163 ILE A O 1
ATOM 1287 N N . PHE A 1 164 ? 18.983 9.094 -17.969 1.00 60.59 164 PHE A N 1
ATOM 1288 C CA . PHE A 1 164 ? 17.795 9.924 -18.185 1.00 60.59 164 PHE A CA 1
ATOM 1289 C C . PHE A 1 164 ? 17.665 11.093 -17.192 1.00 60.59 164 PHE A C 1
ATOM 1291 O O . PHE A 1 164 ? 17.165 12.152 -17.564 1.00 60.59 164 PHE A O 1
ATOM 1298 N N . SER A 1 165 ? 18.163 10.945 -15.961 1.00 61.81 165 SER A N 1
ATOM 1299 C CA . SER A 1 165 ? 18.189 11.997 -14.930 1.00 61.81 165 SER A CA 1
ATOM 1300 C C . SER A 1 165 ? 19.427 12.900 -15.018 1.00 61.81 165 SER A C 1
ATOM 1302 O O . SER A 1 165 ? 19.651 13.726 -14.136 1.00 61.81 165 SER A O 1
ATOM 1304 N N . GLY A 1 166 ? 20.249 12.757 -16.064 1.00 53.84 166 GLY A N 1
ATOM 1305 C CA . GLY A 1 166 ? 21.394 13.636 -16.315 1.00 53.84 166 GLY A CA 1
ATOM 1306 C C . GLY A 1 166 ? 22.523 13.520 -15.286 1.00 53.84 166 GLY A C 1
ATOM 1307 O O . GLY A 1 166 ? 23.230 14.497 -15.056 1.00 53.84 166 GLY A O 1
ATOM 1308 N N . GLY A 1 167 ? 22.695 12.353 -14.657 1.00 54.00 167 GLY A N 1
ATOM 1309 C CA . GLY A 1 167 ? 23.773 12.114 -13.694 1.00 54.00 167 GLY A CA 1
ATOM 1310 C C . GLY A 1 167 ? 23.598 12.770 -12.318 1.00 54.00 167 GLY A C 1
ATOM 1311 O O . GLY A 1 167 ? 24.569 12.817 -11.567 1.00 54.00 167 GLY A O 1
ATOM 1312 N N . SER A 1 168 ? 22.400 13.260 -11.965 1.00 45.94 168 SER A N 1
ATOM 1313 C CA . SER A 1 168 ? 22.086 13.600 -10.569 1.00 45.94 168 SER A CA 1
ATOM 1314 C C . SER A 1 168 ? 21.960 12.310 -9.761 1.00 45.94 168 SER A C 1
ATOM 1316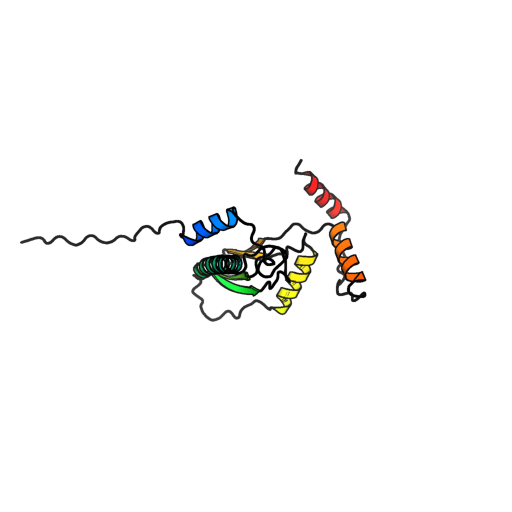 O O . SER A 1 168 ? 21.018 11.539 -9.938 1.00 45.94 168 SER A O 1
ATOM 1318 N N . ASP A 1 169 ? 22.976 12.054 -8.946 1.00 52.22 169 ASP A N 1
ATOM 1319 C CA . ASP A 1 169 ? 23.082 10.898 -8.071 1.00 52.22 169 ASP A CA 1
ATOM 1320 C C . ASP A 1 169 ? 22.292 11.130 -6.776 1.00 52.22 169 ASP A C 1
ATOM 1322 O O . ASP A 1 169 ? 22.775 11.737 -5.824 1.00 52.22 169 ASP A O 1
ATOM 1326 N N . ASP A 1 170 ? 21.054 10.649 -6.743 1.00 45.69 170 ASP A N 1
ATOM 1327 C CA . ASP A 1 170 ? 20.320 10.377 -5.502 1.00 45.69 170 ASP A CA 1
ATOM 1328 C C . ASP A 1 170 ? 20.331 8.872 -5.154 1.00 45.69 170 ASP A C 1
ATOM 1330 O O . ASP A 1 170 ? 19.639 8.419 -4.236 1.00 45.69 170 ASP A O 1
ATOM 1334 N N . ALA A 1 171 ? 21.188 8.089 -5.825 1.00 46.34 171 ALA A N 1
ATOM 1335 C CA . ALA A 1 171 ? 21.495 6.706 -5.488 1.00 46.34 171 ALA A CA 1
ATOM 1336 C C . ALA A 1 171 ? 22.617 6.667 -4.440 1.00 46.34 171 ALA A C 1
ATOM 1338 O O . ALA A 1 171 ? 23.719 6.183 -4.683 1.00 46.34 171 ALA A O 1
ATOM 1339 N N . TRP A 1 172 ? 22.306 7.171 -3.243 1.00 47.81 172 TRP A N 1
ATOM 1340 C CA . TRP A 1 172 ? 23.211 7.105 -2.102 1.00 47.81 172 TRP A CA 1
ATOM 1341 C C . TRP A 1 172 ? 23.689 5.672 -1.869 1.00 47.81 172 TRP A C 1
ATOM 1343 O O . TRP A 1 172 ? 22.904 4.762 -1.589 1.00 47.81 172 TRP A O 1
ATOM 1353 N N . ALA A 1 173 ? 25.003 5.533 -2.019 1.00 38.94 173 ALA A N 1
ATOM 1354 C CA . ALA A 1 173 ? 25.804 4.380 -1.691 1.00 38.94 173 ALA A CA 1
ATOM 1355 C C . ALA A 1 173 ? 25.529 3.915 -0.257 1.00 38.94 173 ALA A C 1
ATOM 1357 O O . ALA A 1 173 ? 25.823 4.621 0.702 1.00 38.94 173 ALA A O 1
ATOM 1358 N N . ASP A 1 174 ? 25.020 2.695 -0.141 1.00 37.88 174 ASP A N 1
ATOM 1359 C CA . ASP A 1 174 ? 25.409 1.792 0.937 1.00 37.88 174 ASP A CA 1
ATOM 1360 C C . ASP A 1 174 ? 25.875 0.507 0.244 1.00 37.88 174 ASP A C 1
ATOM 1362 O O . ASP A 1 174 ? 25.224 -0.537 0.225 1.00 37.88 174 ASP A O 1
ATOM 1366 N N . THR A 1 175 ? 26.976 0.665 -0.493 1.00 47.16 175 THR A N 1
ATOM 1367 C CA . THR A 1 175 ? 27.750 -0.424 -1.092 1.00 47.16 175 THR A CA 1
ATOM 1368 C C . THR A 1 175 ? 28.800 -0.869 -0.083 1.00 47.16 175 THR A C 1
ATOM 1370 O O . THR A 1 175 ? 29.981 -0.930 -0.402 1.00 47.16 175 THR A O 1
ATOM 1373 N N . GLU A 1 176 ? 28.396 -1.140 1.152 1.00 44.12 176 GLU A N 1
ATOM 1374 C CA . GLU A 1 176 ? 29.245 -1.845 2.099 1.00 44.12 176 GLU A CA 1
ATOM 1375 C C . GLU A 1 176 ? 28.443 -3.037 2.633 1.00 44.12 176 GLU A C 1
ATOM 1377 O O . GLU A 1 176 ? 27.399 -2.884 3.259 1.00 44.12 176 GLU A O 1
ATOM 1382 N N . ASP A 1 177 ? 28.954 -4.233 2.320 1.00 40.25 177 ASP A N 1
ATOM 1383 C CA . ASP A 1 177 ? 28.615 -5.533 2.920 1.00 40.25 177 ASP A CA 1
ATOM 1384 C C . ASP A 1 177 ? 27.562 -6.448 2.249 1.00 40.25 177 ASP A C 1
ATOM 1386 O O . ASP A 1 177 ? 26.743 -7.091 2.904 1.00 40.25 177 ASP A O 1
ATOM 1390 N N . LEU A 1 178 ? 27.640 -6.621 0.922 1.00 42.03 178 LEU A N 1
ATOM 1391 C CA . LEU A 1 178 ? 27.106 -7.826 0.261 1.00 42.03 178 LEU A CA 1
ATOM 1392 C C . LEU A 1 178 ? 28.263 -8.771 -0.080 1.00 42.03 178 LEU A C 1
ATOM 1394 O O . LEU A 1 178 ? 28.818 -8.725 -1.177 1.00 42.03 178 LEU A O 1
ATOM 1398 N N . SER A 1 179 ? 28.650 -9.606 0.887 1.00 44.69 179 SER A N 1
ATOM 1399 C CA . SER A 1 179 ? 29.609 -10.687 0.665 1.00 44.69 179 SER A CA 1
ATOM 1400 C C . SER A 1 179 ? 29.057 -11.712 -0.338 1.00 44.69 179 SER A C 1
ATOM 1402 O O . SER A 1 179 ? 27.850 -11.951 -0.438 1.00 44.69 179 SER A O 1
ATOM 1404 N N . GLU A 1 180 ? 29.957 -12.336 -1.101 1.00 48.19 180 GLU A N 1
ATOM 1405 C CA . GLU A 1 180 ? 29.652 -13.310 -2.163 1.00 48.19 180 GLU A CA 1
ATOM 1406 C C . GLU A 1 180 ? 28.861 -14.544 -1.666 1.00 48.19 180 GLU A C 1
ATOM 1408 O O . GLU A 1 180 ? 28.292 -15.288 -2.465 1.00 48.19 180 GLU A O 1
ATOM 1413 N N . GLU A 1 181 ? 28.742 -14.730 -0.349 1.00 43.72 181 GLU A N 1
ATOM 1414 C CA . GLU A 1 181 ? 28.033 -15.838 0.297 1.00 43.72 181 GLU A CA 1
ATOM 1415 C C . GLU A 1 181 ? 26.494 -15.714 0.225 1.00 43.72 181 GLU A C 1
ATOM 1417 O O . GLU A 1 181 ? 25.809 -16.723 0.040 1.00 43.72 181 GLU A O 1
ATOM 1422 N N . ASP A 1 182 ? 25.926 -14.496 0.239 1.00 51.81 182 ASP A N 1
ATOM 1423 C CA . ASP A 1 182 ? 24.466 -14.288 0.083 1.00 51.81 182 ASP A CA 1
ATOM 1424 C C . ASP A 1 182 ? 24.002 -14.523 -1.371 1.00 51.81 182 ASP A C 1
ATOM 1426 O O . ASP A 1 182 ? 22.837 -14.826 -1.648 1.00 51.81 182 ASP A O 1
ATOM 1430 N N . SER A 1 183 ? 24.941 -14.450 -2.322 1.00 51.69 183 SER A N 1
ATOM 1431 C CA . SER A 1 183 ? 24.682 -14.678 -3.749 1.00 51.69 183 SER A CA 1
ATOM 1432 C C . SER A 1 183 ? 24.372 -16.146 -4.052 1.00 51.69 183 SER A C 1
ATOM 1434 O O . SER A 1 183 ? 23.492 -16.437 -4.865 1.00 51.69 183 SER A O 1
ATOM 1436 N N . ALA A 1 184 ? 25.052 -17.079 -3.379 1.00 49.91 184 ALA A N 1
ATOM 1437 C CA . ALA A 1 184 ? 24.810 -18.511 -3.538 1.00 49.91 184 ALA A CA 1
ATOM 1438 C C . ALA A 1 184 ? 23.497 -18.946 -2.868 1.00 49.91 184 ALA A C 1
ATOM 1440 O O . ALA A 1 184 ? 22.736 -19.726 -3.443 1.00 49.91 184 ALA A O 1
ATOM 1441 N N . LEU A 1 185 ? 23.198 -18.393 -1.688 1.00 49.56 185 LEU A N 1
ATOM 1442 C CA . LEU A 1 185 ? 22.019 -18.760 -0.902 1.00 49.56 185 LEU A CA 1
ATOM 1443 C C . LEU A 1 185 ? 20.712 -18.314 -1.578 1.00 49.56 185 LEU A C 1
ATOM 1445 O O . LEU A 1 185 ? 19.726 -19.044 -1.573 1.00 49.56 185 LEU A O 1
ATOM 1449 N N . ARG A 1 186 ? 20.724 -17.157 -2.251 1.00 54.22 186 ARG A N 1
ATOM 1450 C CA . ARG A 1 186 ? 19.562 -16.647 -2.999 1.00 54.22 186 ARG A CA 1
ATOM 1451 C C . ARG A 1 186 ? 19.348 -17.307 -4.352 1.00 54.22 186 ARG A C 1
ATOM 1453 O O . ARG A 1 186 ? 18.203 -17.459 -4.768 1.00 54.22 186 ARG A O 1
ATOM 1460 N N . ASN A 1 187 ? 20.424 -17.697 -5.035 1.00 50.28 187 ASN A N 1
ATOM 1461 C CA . ASN A 1 187 ? 20.322 -18.395 -6.317 1.00 50.28 187 ASN A CA 1
ATOM 1462 C C . ASN A 1 187 ? 19.780 -19.828 -6.139 1.00 50.28 187 ASN A C 1
ATOM 1464 O O . ASN A 1 187 ? 19.069 -20.333 -7.008 1.00 50.28 187 ASN A O 1
ATOM 1468 N N . ALA A 1 188 ? 20.051 -20.452 -4.986 1.00 50.41 188 ALA A N 1
ATOM 1469 C CA . ALA A 1 188 ? 19.505 -21.759 -4.624 1.00 50.41 188 ALA A CA 1
ATOM 1470 C C . ALA A 1 188 ? 17.974 -21.736 -4.430 1.00 50.41 188 ALA A C 1
ATOM 1472 O O . ALA A 1 188 ? 17.289 -22.643 -4.897 1.00 50.41 188 ALA A O 1
ATOM 1473 N N . ASP A 1 189 ? 17.416 -20.675 -3.834 1.00 50.56 189 ASP A N 1
ATOM 1474 C CA . ASP A 1 189 ? 15.961 -20.547 -3.628 1.00 50.56 189 ASP A CA 1
ATOM 1475 C C . ASP A 1 189 ? 15.175 -20.368 -4.940 1.00 50.56 189 ASP A C 1
ATOM 1477 O O . ASP A 1 189 ? 14.005 -20.745 -5.029 1.00 50.56 189 ASP A O 1
ATOM 1481 N N . SER A 1 190 ? 15.809 -19.844 -5.995 1.00 51.97 190 SER A N 1
ATOM 1482 C CA . SER A 1 190 ? 15.212 -19.763 -7.337 1.00 51.97 190 SER A CA 1
ATOM 1483 C C . SER A 1 190 ? 15.125 -21.104 -8.074 1.00 51.97 190 SER A C 1
ATOM 1485 O O . SER A 1 190 ? 14.461 -21.164 -9.106 1.00 51.97 190 SER A O 1
ATOM 1487 N N . GLN A 1 191 ? 15.759 -22.164 -7.564 1.00 48.81 191 GLN A N 1
ATOM 1488 C CA . GLN A 1 191 ? 15.715 -23.511 -8.150 1.00 48.81 191 GLN A CA 1
ATOM 1489 C C . GLN A 1 191 ? 14.828 -24.491 -7.368 1.00 48.81 191 GLN A C 1
ATOM 1491 O O . GLN A 1 191 ? 14.744 -25.656 -7.736 1.00 48.81 191 GLN A O 1
ATOM 1496 N N . LEU A 1 192 ? 14.149 -24.049 -6.302 1.00 47.41 192 LEU A N 1
ATOM 1497 C CA . LEU A 1 192 ? 13.340 -24.937 -5.454 1.00 47.41 192 LEU A CA 1
ATOM 1498 C C . LEU A 1 192 ? 11.920 -25.206 -6.001 1.00 47.41 192 LEU A C 1
ATOM 1500 O O . LEU A 1 192 ? 11.170 -25.986 -5.419 1.00 47.41 192 LEU A O 1
ATOM 1504 N N . PHE A 1 193 ? 11.546 -24.583 -7.120 1.00 44.47 193 PHE A N 1
ATOM 1505 C CA . PHE A 1 193 ? 10.290 -24.854 -7.823 1.00 44.47 193 PHE A CA 1
ATOM 1506 C C . PHE A 1 193 ? 10.573 -25.366 -9.238 1.00 44.47 193 PHE A C 1
ATOM 1508 O O . PHE A 1 193 ? 10.338 -24.647 -10.209 1.00 44.47 193 PHE A O 1
ATOM 1515 N N . ASP A 1 194 ? 11.079 -26.594 -9.329 1.00 39.38 194 ASP A N 1
ATOM 1516 C CA . ASP A 1 194 ? 11.000 -27.432 -10.532 1.00 39.38 194 ASP A CA 1
ATOM 1517 C C . ASP A 1 194 ? 10.432 -28.808 -10.144 1.00 39.38 194 ASP A C 1
ATOM 1519 O O . ASP A 1 194 ? 10.876 -29.354 -9.103 1.00 39.38 194 ASP A O 1
#

Sequence (194 aa):
GTCHPHPPSHGPKPRTLFPSALGELLLEFSRAQYRARESGGAFGGSAGSSGNNKVEHIEKCCLELFSKDYCYSLIHNVNGEICSHYPRLMVILEYESSDRERHTFESTVQIGKLQDLIHRSKMARCRGRFVCPVILYKGKHICRSATLAGWGELYGRTGYNYIFSGGSDDAWADTEDLSEEDSALRNADSQLFD

pLDDT: mean 70.88, std 19.1, range [35.19, 94.81]

InterPro domains:
  IPR029021 Protein-tyrosine phosphatase-like [SSF52799] (59-150)
  IPR039802 Myotubularin-related protein 14 [PTHR13524] (20-194)

Secondary structure (DSSP, 8-state):
---PPPPPP-PPPP--SS-HHHHHHHHHHHH----GGGGS--SS-S-TTHHHHHHHHHHHHHHHHHHHHEEEEEEE-GGGSS-TTS-SEEEEEEEETT---TT-------HHHHHHHHHHHHHTBGGG---EEEEEETTEEEEE--PBPPHHHHHHHHHHHHHHTTT--------S---HHHHHHHHHHTTS--

Radius of gyration: 24.05 Å; chains: 1; bounding box: 86×41×67 Å

Foldseek 3Di:
DDDDDDDDDPDPDPPPPDDPLVVVLVVVVVVDQDWQQVCDDDDDDPPPDVVNVVLVVSVVSVVVVCVQFFDWDWDACHNQPLHRNDHRTATGGQDTPPPPPPDDDDRPDPPVVVSVQLVVQLLQAPRRFGWGFDDADPNDTDTDGHDTDDPVRNCVVVVVCCVVVVNPDPVDDPPPDPPCVVVVVVVVVVPPPD

Organism: Micrurus corallinus (NCBI:txid54390)